Protein AF-0000000068766610 (afdb_homodimer)

pLDDT: mean 96.62, std 3.93, range [68.31, 98.88]

Solvent-accessible surface area (backbone atoms only — not comparable to full-atom values): 12390 Å² total; per-residue (Å²): 128,67,60,53,69,67,60,56,66,58,51,57,51,14,54,49,30,39,53,46,17,66,78,47,71,41,74,66,33,33,48,38,15,47,58,54,10,48,40,44,52,53,52,35,50,51,48,40,48,50,43,29,47,75,69,70,50,31,84,85,41,45,67,61,51,51,43,52,51,48,45,50,51,53,51,47,40,50,68,70,73,28,88,85,66,72,48,66,57,53,51,49,49,48,51,50,45,55,58,56,52,45,55,55,51,51,50,49,43,52,52,56,48,67,73,96,128,67,59,53,70,66,60,56,65,59,53,55,51,14,52,48,31,40,52,47,17,67,76,47,72,43,71,66,34,35,50,37,15,48,58,53,10,48,40,46,51,52,53,34,50,52,47,39,48,51,43,29,47,75,69,71,48,30,84,84,40,44,68,60,52,50,42,52,51,49,46,49,51,53,52,48,40,51,68,70,76,26,88,83,66,72,46,66,60,52,52,50,48,48,51,48,45,54,58,56,52,45,56,55,52,51,52,49,41,51,51,54,48,67,73,96

Nearest PDB structures (foldseek):
  8iwh-assembly1_q  TM=5.323E-01  e=3.937E+00  Thalassiosira pseudonana
  6iuh-assembly2_B  TM=4.246E-01  e=7.212E+00  Rattus norvegicus
  5njy-assembly1_E  TM=3.899E-01  e=9.760E+00  Gloeobacter violaceus PCC 7421
  8iwh-assembly1_q  TM=5.329E-01  e=3.358E+00  Thalassiosira pseudonana
  2x0c-assembly1_A  TM=4.818E-01  e=5.264E+00  Mus musculus

Sequence (232 aa):
MFTAFNERNDFSYAFEKIRNAISAPGENNLYAATELGLGILLRKYEQFRQELDAAGELGNWEYDLDTYNHCIAVLQRYFTGNPSGLTERDARIYSHYLQTEHKRFVKLAEELAAGRMFTAFNERNDFSYAFEKIRNAISAPGENNLYAATELGLGILLRKYEQFRQELDAAGELGNWEYDLDTYNHCIAVLQRYFTGNPSGLTERDARIYSHYLQTEHKRFVKLAEELAAGR

Radius of gyration: 18.83 Å; Cα contacts (8 Å, |Δi|>4): 219; chains: 2; bounding box: 42×49×46 Å

Foldseek 3Di:
DLCLCVPVVLQVQLLVLLLCCLVPVDPVSLCCNLCSRLVSVVVSLVVNLVVCVVVVNNVVCVVVSVVLVVLSVQSNCCSVPNPVPDHSVNSVVSSVCNVVVVVVVVVVSVVVVVVD/DLCLCVPVVLQVQLLVLLLCCLVPVDPVSLCCNLCSRLVSVVVSLVVNLVVCVVVVNNVVCVVVSVVLVVLSVQSNCCSVPNPVPDHSVNSVVSSVCNVVVVVVSVVVSVVSVVVD

Organism: NCBI:txid1432552

Secondary structure (DSSP, 8-state):
---TT--HHHHHHHHHHHHHHHHS--HHHHHIIIIIIIHHHHHHHHHHHHHHHHTT-GGGTHHHHHHHHHHHHHHHHHHTT-TT---HHHHHHHHHHHHHHHHHHHHHHHHHHHH-/---TT--HHHHHHHHHHHHHHHHS--HHHHHIIIIIIIHHHHHHHHHHHHHHHHTT-GGGTHHHHHHHHHHHHHHHHHHTT-TT---HHHHHHHHHHHHHHHHHHHHHHHHHHH--

Structure (mmCIF, N/CA/C/O backbone):
data_AF-0000000068766610-model_v1
#
loop_
_entity.id
_entity.type
_entity.pdbx_description
1 polymer 'Uncharacterized protein'
#
loop_
_atom_site.group_PDB
_atom_site.id
_atom_site.type_symbol
_atom_site.label_atom_id
_atom_site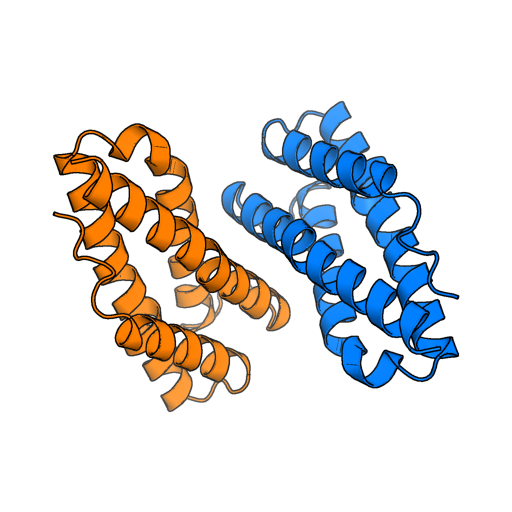.label_alt_id
_atom_site.label_comp_id
_atom_site.label_asym_id
_atom_site.label_entity_id
_atom_site.label_seq_id
_atom_site.pdbx_PDB_ins_code
_atom_site.Cartn_x
_atom_site.Cartn_y
_atom_site.Cartn_z
_atom_site.occupancy
_atom_site.B_iso_or_equiv
_atom_site.auth_seq_id
_atom_site.auth_comp_id
_atom_site.auth_asym_id
_atom_site.auth_atom_id
_atom_site.pdbx_PDB_model_num
ATOM 1 N N . MET A 1 1 ? -2.299 -17.312 -23.484 1 78.75 1 MET A N 1
ATOM 2 C CA . MET A 1 1 ? -1.355 -17.891 -22.531 1 78.75 1 MET A CA 1
ATOM 3 C C . MET A 1 1 ? -1.472 -17.203 -21.172 1 78.75 1 MET A C 1
ATOM 5 O O . MET A 1 1 ? -1.244 -17.828 -20.141 1 78.75 1 MET A O 1
ATOM 9 N N . PHE A 1 2 ? -1.851 -16.141 -20.906 1 89.56 2 PHE A N 1
ATOM 10 C CA . PHE A 1 2 ? -2.053 -15.445 -19.641 1 89.56 2 PHE A CA 1
ATOM 11 C C . PHE A 1 2 ? -3.535 -15.352 -19.312 1 89.56 2 PHE A C 1
ATOM 13 O O . PHE A 1 2 ? -4.207 -14.398 -19.703 1 89.56 2 PHE A O 1
ATOM 20 N N . THR A 1 3 ? -3.994 -16.453 -18.562 1 93.62 3 THR A N 1
ATOM 21 C CA . THR A 1 3 ? -5.43 -16.531 -18.328 1 93.62 3 THR A CA 1
ATOM 22 C C . THR A 1 3 ? -5.738 -16.359 -16.844 1 93.62 3 THR A C 1
ATOM 24 O O . THR A 1 3 ? -6.902 -16.359 -16.438 1 93.62 3 THR A O 1
ATOM 27 N N . ALA A 1 4 ? -4.711 -16.266 -16 1 95.19 4 ALA A N 1
ATOM 28 C CA . ALA A 1 4 ? -4.887 -16.188 -14.547 1 95.19 4 ALA A CA 1
ATOM 29 C C . ALA A 1 4 ? -5.852 -15.062 -14.172 1 95.19 4 ALA A C 1
ATOM 31 O O . ALA A 1 4 ? -6.605 -15.188 -13.203 1 95.19 4 ALA A O 1
ATOM 32 N N . PHE A 1 5 ? -5.828 -14.008 -15.031 1 96.06 5 PHE A N 1
ATOM 33 C CA . PHE A 1 5 ? -6.57 -12.812 -14.633 1 96.06 5 PHE A CA 1
ATOM 34 C C . PHE A 1 5 ? -7.824 -12.656 -15.484 1 96.06 5 PHE A C 1
ATOM 36 O O . PHE A 1 5 ? -8.469 -11.602 -15.461 1 96.06 5 PHE A O 1
ATOM 43 N N . ASN A 1 6 ? -8.242 -13.641 -16.141 1 93.31 6 ASN A N 1
ATOM 44 C CA . ASN A 1 6 ? -9.336 -13.539 -17.094 1 93.31 6 ASN A CA 1
ATOM 45 C C . ASN A 1 6 ? -10.68 -13.359 -16.391 1 93.31 6 ASN A C 1
ATOM 47 O O . ASN A 1 6 ? -11.594 -12.727 -16.922 1 93.31 6 ASN A O 1
ATOM 51 N N . GLU A 1 7 ? -10.836 -13.969 -15.273 1 91.25 7 GLU A N 1
ATOM 52 C CA . GLU A 1 7 ? -12.078 -13.805 -14.523 1 91.25 7 GLU A CA 1
ATOM 53 C C . GLU A 1 7 ? -12.023 -12.57 -13.617 1 91.25 7 GLU A C 1
ATOM 55 O O . GLU A 1 7 ? -11.875 -12.695 -12.398 1 91.25 7 GLU A O 1
ATOM 60 N N . ARG A 1 8 ? -12.289 -11.461 -14.156 1 88.25 8 ARG A N 1
ATOM 61 C CA . ARG A 1 8 ? -12.133 -10.172 -13.492 1 88.25 8 ARG A CA 1
ATOM 62 C C . ARG A 1 8 ? -13.078 -10.055 -12.297 1 88.25 8 ARG A C 1
ATOM 64 O O . ARG A 1 8 ? -12.734 -9.445 -11.281 1 88.25 8 ARG A O 1
ATOM 71 N N . ASN A 1 9 ? -14.156 -10.656 -12.414 1 92.44 9 ASN A N 1
ATOM 72 C CA . ASN A 1 9 ? -15.156 -10.578 -11.352 1 92.44 9 ASN A CA 1
ATOM 73 C C . ASN A 1 9 ? -14.68 -11.273 -10.086 1 92.44 9 ASN A C 1
ATOM 75 O O . ASN A 1 9 ? -15.055 -10.875 -8.977 1 92.44 9 ASN A O 1
ATOM 79 N N . ASP A 1 10 ? -13.906 -12.273 -10.266 1 94.81 10 ASP A N 1
ATOM 80 C CA . ASP A 1 10 ? -13.352 -12.984 -9.117 1 94.81 10 ASP A CA 1
ATOM 81 C C . ASP A 1 10 ? -12.492 -12.055 -8.258 1 94.81 10 ASP A C 1
ATOM 83 O O . ASP A 1 10 ? -12.547 -12.109 -7.031 1 94.81 10 ASP A O 1
ATOM 87 N N . PHE A 1 11 ? -11.805 -11.25 -8.922 1 97.44 11 PHE A N 1
ATOM 88 C CA . PHE A 1 11 ? -10.883 -10.383 -8.203 1 97.44 11 PHE A CA 1
ATOM 89 C C . PHE A 1 11 ? -11.625 -9.25 -7.504 1 97.44 11 PHE A C 1
ATOM 91 O O . PHE A 1 11 ? -11.344 -8.938 -6.344 1 97.44 11 PHE A O 1
ATOM 98 N N . SER A 1 12 ? -12.539 -8.688 -8.227 1 97.12 12 SER A N 1
ATOM 99 C CA . SER A 1 12 ? -13.352 -7.641 -7.605 1 97.12 12 SER A CA 1
ATOM 100 C C . SER A 1 12 ? -14.055 -8.156 -6.355 1 97.12 12 SER A C 1
ATOM 102 O O . SER A 1 12 ? -14.102 -7.469 -5.332 1 97.12 12 SER A O 1
ATOM 104 N N . TYR A 1 13 ? -14.602 -9.297 -6.48 1 97.88 13 TYR A N 1
ATOM 105 C CA . TYR A 1 13 ? -15.273 -9.945 -5.359 1 97.88 13 TYR A CA 1
ATOM 106 C C . TYR A 1 13 ? -14.297 -10.211 -4.219 1 97.88 13 TYR A C 1
ATOM 108 O O . TYR A 1 13 ? -14.602 -9.953 -3.055 1 97.88 13 TYR A O 1
ATOM 116 N N . ALA A 1 14 ? -13.195 -10.703 -4.527 1 98.25 14 ALA A N 1
ATOM 117 C CA . ALA A 1 14 ? -12.172 -11.008 -3.525 1 98.25 14 ALA A CA 1
ATOM 118 C C . ALA A 1 14 ? -11.773 -9.75 -2.75 1 98.25 14 ALA A C 1
ATOM 120 O O . ALA A 1 14 ? -11.75 -9.758 -1.518 1 98.25 14 ALA A O 1
ATOM 121 N N . PHE A 1 15 ? -11.484 -8.68 -3.441 1 98.56 15 PHE A N 1
ATOM 122 C CA . PHE A 1 15 ? -11.086 -7.434 -2.801 1 98.56 15 PHE A CA 1
ATOM 123 C C . PHE A 1 15 ? -12.203 -6.898 -1.911 1 98.56 15 PHE A C 1
ATOM 125 O O . PHE A 1 15 ? -11.938 -6.355 -0.835 1 98.56 15 PHE A O 1
ATOM 132 N N . GLU A 1 16 ? -13.398 -7.07 -2.408 1 98.5 16 GLU A N 1
ATOM 133 C CA . GLU A 1 16 ? -14.547 -6.621 -1.623 1 98.5 16 GLU A CA 1
ATOM 134 C C . GLU A 1 16 ? -14.648 -7.387 -0.307 1 98.5 16 GLU A C 1
ATOM 136 O O . GLU A 1 16 ? -14.883 -6.789 0.747 1 98.5 16 GLU A O 1
ATOM 141 N N . LYS A 1 17 ? -14.492 -8.656 -0.355 1 98.69 17 LYS A N 1
ATOM 142 C CA . LYS A 1 17 ? -14.578 -9.469 0.856 1 98.69 17 LYS A CA 1
ATOM 143 C C . LYS A 1 17 ? -13.477 -9.102 1.845 1 98.69 17 LYS A C 1
ATOM 145 O O . LYS A 1 17 ? -13.703 -9.078 3.057 1 98.69 17 LYS A O 1
ATOM 150 N N . ILE A 1 18 ? -12.312 -8.844 1.336 1 98.75 18 ILE A N 1
ATOM 151 C CA . ILE A 1 18 ? -11.188 -8.461 2.18 1 98.75 18 ILE A CA 1
ATOM 152 C C . ILE A 1 18 ? -11.477 -7.129 2.865 1 98.75 18 ILE A C 1
ATOM 154 O O . ILE A 1 18 ? -11.336 -7.008 4.086 1 98.75 18 ILE A O 1
ATOM 158 N N . ARG A 1 19 ? -11.938 -6.18 2.119 1 98.38 19 ARG A N 1
ATOM 159 C CA . ARG A 1 19 ? -12.242 -4.871 2.686 1 98.38 19 ARG A CA 1
ATOM 160 C C . ARG A 1 19 ? -13.352 -4.965 3.725 1 98.38 19 ARG A C 1
ATOM 162 O O . ARG A 1 19 ? -13.289 -4.309 4.77 1 98.38 19 ARG A O 1
ATOM 169 N N . ASN A 1 20 ? -14.359 -5.754 3.412 1 98.44 20 ASN A N 1
ATOM 170 C CA . ASN A 1 20 ? -15.477 -5.918 4.328 1 98.44 20 ASN A CA 1
ATOM 171 C C . ASN A 1 20 ? -15.031 -6.508 5.664 1 98.44 20 ASN A C 1
ATOM 173 O O . ASN A 1 20 ? -15.492 -6.078 6.723 1 98.44 20 ASN A O 1
ATOM 177 N N . ALA A 1 21 ? -14.188 -7.48 5.598 1 98.69 21 ALA A N 1
ATOM 178 C CA . ALA A 1 21 ? -13.719 -8.133 6.816 1 98.69 21 ALA A CA 1
ATOM 179 C C . ALA A 1 21 ? -12.883 -7.188 7.664 1 98.69 21 ALA A C 1
ATOM 181 O O . ALA A 1 21 ? -12.906 -7.258 8.898 1 98.69 21 ALA A O 1
ATOM 182 N N . ILE A 1 22 ? -12.125 -6.285 7.027 1 98.5 22 ILE A N 1
ATOM 183 C CA . ILE A 1 22 ? -11.32 -5.301 7.746 1 98.5 22 ILE A CA 1
ATOM 184 C C . ILE A 1 22 ? -12.227 -4.32 8.477 1 98.5 22 ILE A C 1
ATOM 186 O O . ILE A 1 22 ? -12.008 -4.004 9.648 1 98.5 22 ILE A O 1
ATOM 190 N N . SER A 1 23 ? -13.273 -3.926 7.832 1 97.69 23 SER A N 1
ATOM 191 C CA . SER A 1 23 ? -14.172 -2.918 8.383 1 97.69 23 SER A CA 1
ATOM 192 C C . SER A 1 23 ? -15.102 -3.52 9.438 1 97.69 23 SER A C 1
ATOM 194 O O . SER A 1 23 ? -15.469 -2.85 10.398 1 97.69 23 SER A O 1
ATOM 196 N N . ALA A 1 24 ? -15.5 -4.746 9.188 1 97.75 24 ALA A N 1
ATOM 197 C CA . ALA A 1 24 ? -16.422 -5.465 10.055 1 97.75 24 ALA A CA 1
ATOM 198 C C . ALA A 1 24 ? -16 -6.922 10.227 1 97.75 24 ALA A C 1
ATOM 200 O O . ALA A 1 24 ? -16.562 -7.82 9.609 1 97.75 24 ALA A O 1
ATOM 201 N N . PRO A 1 25 ? -15.141 -7.148 11.273 1 96.81 25 PRO A N 1
ATOM 202 C CA . PRO A 1 25 ? -14.523 -8.469 11.414 1 96.81 25 PRO A CA 1
ATOM 203 C C . PRO A 1 25 ? -15.414 -9.469 12.148 1 96.81 25 PRO A C 1
ATOM 205 O O . PRO A 1 25 ? -14.992 -10.078 13.133 1 96.81 25 PRO A O 1
ATOM 208 N N . GLY A 1 26 ? -16.547 -9.711 11.641 1 96.94 26 GLY A N 1
ATOM 209 C CA . GLY A 1 26 ? -17.375 -10.797 12.125 1 96.94 26 GLY A CA 1
ATOM 210 C C . GLY A 1 26 ? -16.984 -12.148 11.555 1 96.94 26 GLY A C 1
ATOM 211 O O . GLY A 1 26 ? -16.281 -12.219 10.547 1 96.94 26 GLY A O 1
ATOM 212 N N . GLU A 1 27 ? -17.406 -13.227 12.133 1 96.88 27 GLU A N 1
ATOM 213 C CA . GLU A 1 27 ? -17 -14.586 11.758 1 96.88 27 GLU A CA 1
ATOM 214 C C . GLU A 1 27 ? -17.25 -14.836 10.273 1 96.88 27 GLU A C 1
ATOM 216 O O . GLU A 1 27 ? -16.375 -15.367 9.578 1 96.88 27 GLU A O 1
ATOM 221 N N . ASN A 1 28 ? -18.344 -14.469 9.805 1 97.62 28 ASN A N 1
ATOM 222 C CA . ASN A 1 28 ? -18.688 -14.695 8.406 1 97.62 28 ASN A CA 1
ATOM 223 C C . ASN A 1 28 ? -17.781 -13.906 7.469 1 97.62 28 ASN A C 1
ATOM 225 O O . ASN A 1 28 ? -17.328 -14.43 6.449 1 97.62 28 ASN A O 1
ATOM 229 N N . ASN A 1 29 ? -17.609 -12.641 7.832 1 98.06 29 ASN A N 1
ATOM 230 C CA . ASN A 1 29 ? -16.75 -11.797 7.012 1 98.06 29 ASN A CA 1
ATOM 231 C C . ASN A 1 29 ? -15.297 -12.289 7.035 1 98.06 29 ASN A C 1
ATOM 233 O O . ASN A 1 29 ? -14.609 -12.266 6.012 1 98.06 29 ASN A O 1
ATOM 237 N N . LEU A 1 30 ? -14.914 -12.727 8.172 1 98.25 30 LEU A N 1
ATOM 238 C CA . LEU A 1 30 ? -13.562 -13.25 8.289 1 98.25 30 LEU A CA 1
ATOM 239 C C . LEU A 1 30 ? -13.383 -14.508 7.441 1 98.25 30 LEU A C 1
ATOM 241 O O . LEU A 1 30 ? -12.367 -14.664 6.758 1 98.25 30 LEU A O 1
ATOM 245 N N . TYR A 1 31 ? -14.312 -15.391 7.496 1 97.81 31 TYR A N 1
ATOM 246 C CA . TYR A 1 31 ? -14.281 -16.594 6.676 1 97.81 31 TYR A CA 1
ATOM 247 C C . TYR A 1 31 ? -14.258 -16.25 5.191 1 97.81 31 TYR A C 1
ATOM 249 O O . TYR A 1 31 ? -13.453 -16.797 4.434 1 97.81 31 TYR A O 1
ATOM 257 N N . ALA A 1 32 ? -15.117 -15.336 4.797 1 98.12 32 ALA A N 1
ATOM 258 C CA . ALA A 1 32 ? -15.203 -14.93 3.396 1 98.12 32 ALA A CA 1
ATOM 259 C C . ALA A 1 32 ? -13.891 -14.305 2.928 1 98.12 32 ALA A C 1
ATOM 261 O O . ALA A 1 32 ? -13.43 -14.578 1.819 1 98.12 32 ALA A O 1
ATOM 262 N N . ALA A 1 33 ? -13.359 -13.445 3.756 1 98.56 33 ALA A N 1
ATOM 263 C CA . ALA A 1 33 ? -12.102 -12.805 3.4 1 98.56 33 ALA A CA 1
ATOM 264 C C . ALA A 1 33 ? -10.984 -13.828 3.232 1 98.56 33 ALA A C 1
ATOM 266 O O . ALA A 1 33 ? -10.172 -13.727 2.311 1 98.56 33 ALA A O 1
ATOM 267 N N . THR A 1 34 ? -10.898 -14.812 4.078 1 98.44 34 THR A N 1
ATOM 268 C CA . THR A 1 34 ? -9.797 -15.766 4.074 1 98.44 34 THR A CA 1
ATOM 269 C C . THR A 1 34 ? -9.969 -16.797 2.961 1 98.44 34 THR A C 1
ATOM 271 O O . THR A 1 34 ? -9.023 -17.078 2.219 1 98.44 34 THR A O 1
ATOM 274 N N . GLU A 1 35 ? -11.18 -17.297 2.797 1 97.12 35 GLU A N 1
ATOM 275 C CA . GLU A 1 35 ? -11.398 -18.406 1.873 1 97.12 35 GLU A CA 1
ATOM 276 C C . GLU A 1 35 ? -11.742 -17.906 0.476 1 97.12 35 GLU A C 1
ATOM 278 O O . GLU A 1 35 ? -11.258 -18.438 -0.522 1 97.12 35 GLU A O 1
ATOM 283 N N . LEU A 1 36 ? -12.602 -16.906 0.419 1 97.12 36 LEU A N 1
ATOM 284 C CA . LEU A 1 36 ? -13.086 -16.422 -0.867 1 97.12 36 LEU A CA 1
ATOM 285 C C . LEU A 1 36 ? -12.273 -15.211 -1.329 1 97.12 36 LEU A C 1
ATOM 287 O O . LEU A 1 36 ? -12.164 -14.953 -2.529 1 97.12 36 LEU A O 1
ATOM 291 N N . GLY A 1 37 ? -11.781 -14.453 -0.422 1 98.38 37 GLY A N 1
ATOM 292 C CA . GLY A 1 37 ? -10.93 -13.328 -0.765 1 98.38 37 GLY A CA 1
ATOM 293 C C . GLY A 1 37 ? -9.492 -13.719 -1.011 1 98.38 37 GLY A C 1
ATOM 294 O O . GLY A 1 37 ? -9.094 -13.961 -2.152 1 98.38 37 GLY A O 1
ATOM 295 N N . LEU A 1 38 ? -8.773 -13.938 0.094 1 98.81 38 LEU A N 1
ATOM 296 C CA . LEU A 1 38 ? -7.336 -14.203 0.047 1 98.81 38 LEU A CA 1
ATOM 297 C C . LEU A 1 38 ? -7.055 -15.539 -0.628 1 98.81 38 LEU A C 1
ATOM 299 O O . LEU A 1 38 ? -6.055 -15.688 -1.336 1 98.81 38 LEU A O 1
ATOM 303 N N . GLY A 1 39 ? -7.914 -16.516 -0.407 1 98.12 39 GLY A N 1
ATOM 304 C CA . GLY A 1 39 ? -7.746 -17.797 -1.053 1 98.12 39 GLY A CA 1
ATOM 305 C C . GLY A 1 39 ? -7.781 -17.719 -2.566 1 98.12 39 GLY A C 1
ATOM 306 O O . GLY A 1 39 ? -6.965 -18.359 -3.246 1 98.12 39 GLY A O 1
ATOM 307 N N . ILE A 1 40 ? -8.664 -16.969 -3.104 1 97.81 40 ILE A N 1
ATOM 308 C CA . ILE A 1 40 ? -8.766 -16.781 -4.547 1 97.81 40 ILE A CA 1
ATOM 309 C C . ILE A 1 40 ? -7.516 -16.078 -5.066 1 97.81 40 ILE A C 1
ATOM 311 O O . ILE A 1 40 ? -6.93 -16.5 -6.066 1 97.81 40 ILE A O 1
ATOM 315 N N . LEU A 1 41 ? -7.121 -15.023 -4.406 1 98.56 41 LEU A N 1
ATOM 316 C CA . LEU A 1 41 ? -5.922 -14.305 -4.824 1 98.56 41 LEU A CA 1
ATOM 317 C C . LEU A 1 41 ? -4.711 -15.234 -4.852 1 98.56 41 LEU A C 1
ATOM 319 O O . LEU A 1 41 ? -3.945 -15.234 -5.816 1 98.56 41 LEU A O 1
ATOM 323 N N . LEU A 1 42 ? -4.57 -15.992 -3.828 1 98.44 42 LEU A N 1
ATOM 324 C CA . LEU A 1 42 ? -3.426 -16.891 -3.732 1 98.44 42 LEU A CA 1
ATOM 325 C C . LEU A 1 42 ? -3.404 -17.875 -4.902 1 98.44 42 LEU A C 1
ATOM 327 O O . LEU A 1 42 ? -2.373 -18.031 -5.559 1 98.44 42 LEU A O 1
ATOM 331 N N . ARG A 1 43 ? -4.535 -18.453 -5.195 1 97.88 43 ARG A N 1
ATOM 332 C CA . ARG A 1 43 ? -4.625 -19.422 -6.281 1 97.88 43 ARG A CA 1
ATOM 333 C C . ARG A 1 43 ? -4.359 -18.766 -7.629 1 97.88 43 ARG A C 1
ATOM 335 O O . ARG A 1 43 ? -3.619 -19.297 -8.453 1 97.88 43 ARG A O 1
ATOM 342 N N . LYS A 1 44 ? -4.949 -17.672 -7.855 1 98.19 44 LYS A N 1
ATOM 343 C CA . LYS A 1 44 ? -4.816 -16.984 -9.141 1 98.19 44 LYS A CA 1
ATOM 344 C C . LYS A 1 44 ? -3.387 -16.484 -9.359 1 98.19 44 LYS A C 1
ATOM 346 O O . LYS A 1 44 ? -2.861 -16.578 -10.469 1 98.19 44 LYS A O 1
ATOM 351 N N . TYR A 1 45 ? -2.783 -16.047 -8.328 1 98.31 45 TYR A N 1
ATOM 352 C CA . TYR A 1 45 ? -1.432 -15.516 -8.484 1 98.31 45 TYR A CA 1
ATOM 353 C C . TYR A 1 45 ? -0.413 -16.641 -8.578 1 98.31 45 TYR A C 1
ATOM 355 O O . TYR A 1 45 ? 0.659 -16.484 -9.164 1 98.31 45 TYR A O 1
ATOM 363 N N . GLU A 1 46 ? -0.714 -17.781 -7.957 1 98.06 46 GLU A N 1
ATOM 364 C CA . GLU A 1 46 ? 0.122 -18.953 -8.211 1 98.06 46 GLU A CA 1
ATOM 365 C C . GLU A 1 46 ? 0.053 -19.375 -9.672 1 98.06 46 GLU A C 1
ATOM 367 O O . GLU A 1 46 ? 1.074 -19.719 -10.273 1 98.06 46 GLU A O 1
ATOM 372 N N . GLN A 1 47 ? -1.143 -19.375 -10.188 1 97.94 47 GLN A N 1
ATOM 373 C CA . GLN A 1 47 ? -1.302 -19.656 -11.617 1 97.94 47 GLN A CA 1
ATOM 374 C C . GLN A 1 47 ? -0.514 -18.656 -12.461 1 97.94 47 GLN A C 1
ATOM 376 O O . GLN A 1 47 ? 0.162 -19.047 -13.414 1 97.94 47 GLN A O 1
ATOM 381 N N . PHE A 1 48 ? -0.62 -17.391 -12.203 1 98.38 48 PHE A N 1
ATOM 382 C CA . PHE A 1 48 ? 0.088 -16.344 -12.938 1 98.38 48 PHE A CA 1
ATOM 383 C C . PHE A 1 48 ? 1.594 -16.578 -12.883 1 98.38 48 PHE A C 1
ATOM 385 O O . PHE A 1 48 ? 2.291 -16.406 -13.883 1 98.38 48 PHE A O 1
ATOM 392 N N . ARG A 1 49 ? 2.074 -16.922 -11.672 1 98.12 49 ARG A N 1
ATOM 393 C CA . ARG A 1 49 ? 3.492 -17.234 -11.5 1 98.12 49 ARG A CA 1
ATOM 394 C C . ARG A 1 49 ? 3.932 -18.359 -12.43 1 98.12 49 ARG A C 1
ATOM 396 O O . ARG A 1 49 ? 4.984 -18.266 -13.07 1 98.12 49 ARG A O 1
ATOM 403 N N . GLN A 1 50 ? 3.16 -19.344 -12.484 1 97.88 50 GLN A N 1
ATOM 404 C CA . GLN A 1 50 ? 3.459 -20.469 -13.367 1 97.88 50 GLN A CA 1
ATOM 405 C C . GLN A 1 50 ? 3.455 -20.047 -14.828 1 97.88 50 GLN A C 1
ATOM 407 O O . GLN A 1 50 ? 4.289 -20.5 -15.617 1 97.88 50 GLN A O 1
ATOM 412 N N . GLU A 1 51 ? 2.537 -19.25 -15.172 1 97.69 51 GLU A N 1
ATOM 413 C CA . GLU A 1 51 ? 2.453 -18.734 -16.547 1 97.69 51 GLU A CA 1
ATOM 414 C C . GLU A 1 51 ? 3.68 -17.906 -16.891 1 97.69 51 GLU A C 1
ATOM 416 O O . GLU A 1 51 ? 4.219 -18.016 -18 1 97.69 51 GLU A O 1
ATOM 421 N N . LEU A 1 52 ? 4.078 -17.062 -15.969 1 97.56 52 LEU A N 1
ATOM 422 C CA . LEU A 1 52 ? 5.281 -16.266 -16.188 1 97.56 52 LEU A CA 1
ATOM 423 C C . LEU A 1 52 ? 6.5 -17.156 -16.344 1 97.56 52 LEU A C 1
ATOM 425 O O . LEU A 1 52 ? 7.371 -16.891 -17.172 1 97.56 52 LEU A O 1
ATOM 429 N N . ASP A 1 53 ? 6.605 -18.172 -15.492 1 97.25 53 ASP A N 1
ATOM 430 C CA . ASP A 1 53 ? 7.719 -19.125 -15.562 1 97.25 53 ASP A CA 1
ATOM 431 C C . ASP A 1 53 ? 7.762 -19.812 -16.922 1 97.25 53 ASP A C 1
ATOM 433 O O . ASP A 1 53 ? 8.82 -19.891 -17.547 1 97.25 53 ASP A O 1
ATOM 437 N N . ALA A 1 54 ? 6.629 -20.234 -17.406 1 96.25 54 ALA A N 1
ATOM 438 C CA . ALA A 1 54 ? 6.523 -20.922 -18.703 1 96.25 54 ALA A CA 1
ATOM 439 C C . ALA A 1 54 ? 6.93 -19.984 -19.844 1 96.25 54 ALA A C 1
ATOM 441 O O . ALA A 1 54 ? 7.488 -20.438 -20.844 1 96.25 54 ALA A O 1
ATOM 442 N N . ALA A 1 55 ? 6.707 -18.719 -19.719 1 95.25 55 ALA A N 1
ATOM 443 C CA . ALA A 1 55 ? 7.012 -17.734 -20.734 1 95.25 55 ALA A CA 1
ATOM 444 C C . ALA A 1 55 ? 8.453 -17.25 -20.625 1 95.25 55 ALA A C 1
ATOM 446 O O . ALA A 1 55 ? 8.914 -16.438 -21.438 1 95.25 55 ALA A O 1
ATOM 447 N N . GLY A 1 56 ? 9.156 -17.719 -19.547 1 95.69 56 GLY A N 1
ATOM 448 C CA . GLY A 1 56 ? 10.531 -17.297 -19.344 1 95.69 56 GLY A CA 1
ATOM 449 C C . GLY A 1 56 ? 10.656 -15.891 -18.797 1 95.69 56 GLY A C 1
ATOM 450 O O . GLY A 1 56 ? 11.695 -15.25 -18.953 1 95.69 56 GLY A O 1
ATOM 451 N N . GLU A 1 57 ? 9.547 -15.375 -18.219 1 96.19 57 GLU A N 1
ATOM 452 C CA . GLU A 1 57 ? 9.492 -13.984 -17.766 1 96.19 57 GLU A CA 1
ATOM 453 C C . GLU A 1 57 ? 9.539 -13.906 -16.25 1 96.19 57 GLU A C 1
ATOM 455 O O . GLU A 1 57 ? 9.664 -12.82 -15.68 1 96.19 57 GLU A O 1
ATOM 460 N N . LEU A 1 58 ? 9.461 -14.977 -15.477 1 97.38 58 LEU A N 1
ATOM 461 C CA . LEU A 1 58 ? 9.305 -15 -14.031 1 97.38 58 LEU A CA 1
ATOM 462 C C . LEU A 1 58 ? 10.445 -14.258 -13.344 1 97.38 58 LEU A C 1
ATOM 464 O O . LEU A 1 58 ? 10.219 -13.531 -12.367 1 97.38 58 LEU A O 1
ATOM 468 N N . GLY A 1 59 ? 11.664 -14.422 -13.773 1 96.81 59 GLY A N 1
ATOM 469 C CA . GLY A 1 59 ? 12.828 -13.805 -13.156 1 96.81 59 GLY A CA 1
ATOM 470 C C . GLY A 1 59 ? 12.68 -12.305 -12.977 1 96.81 59 GLY A C 1
ATOM 471 O O . GLY A 1 59 ? 13.094 -11.75 -11.953 1 96.81 59 GLY A O 1
ATOM 472 N N . ASN A 1 60 ? 12.047 -11.617 -13.883 1 96.25 60 ASN A N 1
ATOM 473 C CA . ASN A 1 60 ? 11.867 -10.172 -13.867 1 96.25 60 ASN A CA 1
ATOM 474 C C . ASN A 1 60 ? 10.859 -9.734 -12.812 1 96.25 60 ASN A C 1
ATOM 476 O O . ASN A 1 60 ? 10.836 -8.57 -12.406 1 96.25 60 ASN A O 1
ATOM 480 N N . TRP A 1 61 ? 10.086 -10.695 -12.32 1 96.69 61 TRP A N 1
ATOM 481 C CA . TRP A 1 61 ? 8.93 -10.289 -11.531 1 96.69 61 TRP A CA 1
ATOM 482 C C . TRP A 1 61 ? 8.844 -11.086 -10.242 1 96.69 61 TRP A C 1
ATOM 484 O O . TRP A 1 61 ? 7.91 -10.914 -9.453 1 96.69 61 TRP A O 1
ATOM 494 N N . GLU A 1 62 ? 9.766 -11.93 -9.992 1 97.56 62 GLU A N 1
ATOM 495 C CA . GLU A 1 62 ? 9.742 -12.852 -8.867 1 97.56 62 GLU A CA 1
ATOM 496 C C . GLU A 1 62 ? 9.656 -12.102 -7.539 1 97.56 62 GLU A C 1
ATOM 498 O O . GLU A 1 62 ? 8.867 -12.469 -6.664 1 97.56 62 GLU A O 1
ATOM 503 N N . TYR A 1 63 ? 10.484 -11.086 -7.426 1 97.06 63 TYR A N 1
ATOM 504 C CA . TYR A 1 63 ? 10.484 -10.328 -6.176 1 97.06 63 TYR A CA 1
ATOM 505 C C . TYR A 1 63 ? 9.125 -9.672 -5.938 1 97.06 63 TYR A C 1
ATOM 507 O O . TYR A 1 63 ? 8.633 -9.648 -4.809 1 97.06 63 TYR A O 1
ATOM 515 N N . ASP A 1 64 ? 8.555 -9.102 -6.969 1 97.5 64 ASP A N 1
ATOM 516 C CA . ASP A 1 64 ? 7.25 -8.461 -6.859 1 97.5 64 ASP A CA 1
ATOM 517 C C . ASP A 1 64 ? 6.168 -9.477 -6.496 1 97.5 64 ASP A C 1
ATOM 519 O O . ASP A 1 64 ? 5.312 -9.203 -5.652 1 97.5 64 ASP A O 1
ATOM 523 N N . LEU A 1 65 ? 6.227 -10.609 -7.078 1 98.38 65 LEU A N 1
ATOM 524 C CA . LEU A 1 65 ? 5.254 -11.656 -6.785 1 98.38 65 LEU A CA 1
ATOM 525 C C . LEU A 1 65 ? 5.422 -12.172 -5.363 1 98.38 65 LEU A C 1
ATOM 527 O O . LEU A 1 65 ? 4.434 -12.445 -4.676 1 98.38 65 LEU A O 1
ATOM 531 N N . ASP A 1 66 ? 6.672 -12.297 -4.953 1 98.5 66 ASP A N 1
ATOM 532 C CA . ASP A 1 66 ? 6.934 -12.719 -3.58 1 98.5 66 ASP A CA 1
ATOM 533 C C . ASP A 1 66 ? 6.418 -11.688 -2.578 1 98.5 66 ASP A C 1
ATOM 535 O O . ASP A 1 66 ? 5.91 -12.055 -1.515 1 98.5 66 ASP A O 1
ATOM 539 N N . THR A 1 67 ? 6.594 -10.422 -2.914 1 98.56 67 THR A N 1
ATOM 540 C CA . THR A 1 67 ? 6.078 -9.359 -2.055 1 98.56 67 THR A CA 1
ATOM 541 C C . THR A 1 67 ? 4.551 -9.414 -1.995 1 98.56 67 THR A C 1
ATOM 543 O O . THR A 1 67 ? 3.961 -9.227 -0.93 1 98.56 67 THR A O 1
ATOM 546 N N . TYR A 1 68 ? 3.881 -9.672 -3.117 1 98.75 68 TYR A N 1
ATOM 547 C CA . TYR A 1 68 ? 2.43 -9.805 -3.17 1 98.75 68 TYR A CA 1
ATOM 548 C C . TYR A 1 68 ? 1.959 -10.977 -2.309 1 98.75 68 TYR A C 1
ATOM 550 O O . TYR A 1 68 ? 1.011 -10.836 -1.532 1 98.75 68 TYR A O 1
ATOM 558 N N . ASN A 1 69 ? 2.65 -12.094 -2.422 1 98.69 69 ASN A N 1
ATOM 559 C CA . ASN A 1 69 ? 2.324 -13.273 -1.623 1 98.69 69 ASN A CA 1
ATOM 560 C C . ASN A 1 69 ? 2.537 -13.016 -0.135 1 98.69 69 ASN A C 1
ATOM 562 O O . ASN A 1 69 ? 1.768 -13.5 0.699 1 98.69 69 ASN A O 1
ATOM 566 N N . HIS A 1 70 ? 3.637 -12.305 0.107 1 98.75 70 HIS A N 1
ATOM 567 C CA . HIS A 1 70 ? 3.873 -11.898 1.489 1 98.75 70 HIS A CA 1
ATOM 568 C C . HIS A 1 70 ? 2.699 -11.094 2.037 1 98.75 70 HIS A C 1
ATOM 570 O O . HIS A 1 70 ? 2.268 -11.312 3.172 1 98.75 70 HIS A O 1
ATOM 576 N N . CYS A 1 71 ? 2.209 -10.195 1.279 1 98.75 71 CYS A N 1
ATOM 577 C CA . CYS A 1 71 ? 1.071 -9.367 1.669 1 98.75 71 CYS A CA 1
ATOM 578 C C . CYS A 1 71 ? -0.146 -10.234 1.98 1 98.75 71 CYS A C 1
ATOM 580 O O . CYS A 1 71 ? -0.824 -10.016 2.986 1 98.75 71 CYS A O 1
ATOM 582 N N . ILE A 1 72 ? -0.438 -11.188 1.141 1 98.81 72 ILE A N 1
ATOM 583 C CA . ILE A 1 72 ? -1.551 -12.109 1.351 1 98.81 72 ILE A CA 1
ATOM 584 C C . ILE A 1 72 ? -1.37 -12.844 2.678 1 98.81 72 ILE A C 1
ATOM 586 O O . ILE A 1 72 ? -2.312 -12.953 3.465 1 98.81 72 ILE A O 1
ATOM 590 N N . ALA A 1 73 ? -0.17 -13.297 2.947 1 98.5 73 ALA A N 1
ATOM 591 C CA . ALA A 1 73 ? 0.115 -14.047 4.168 1 98.5 73 ALA A CA 1
ATOM 592 C C . ALA A 1 73 ? -0.09 -13.18 5.406 1 98.5 73 ALA A C 1
ATOM 594 O O . ALA A 1 73 ? -0.607 -13.656 6.422 1 98.5 73 ALA A O 1
ATOM 595 N N . VAL A 1 74 ? 0.35 -11.961 5.336 1 98.62 74 VAL A N 1
ATOM 596 C CA . VAL A 1 74 ? 0.199 -11.047 6.461 1 98.62 74 VAL A CA 1
ATOM 597 C C . VAL A 1 74 ? -1.283 -10.844 6.77 1 98.62 74 VAL A C 1
ATOM 599 O O . VAL A 1 74 ? -1.695 -10.898 7.93 1 98.62 74 VAL A O 1
ATOM 602 N N . LEU A 1 75 ? -2.129 -10.617 5.719 1 98.81 75 LEU A N 1
ATOM 603 C CA . LEU A 1 75 ? -3.557 -10.414 5.93 1 98.81 75 LEU A CA 1
ATOM 604 C C . LEU A 1 75 ? -4.223 -11.688 6.43 1 98.81 75 LEU A C 1
ATOM 606 O O . LEU A 1 75 ? -5.156 -11.633 7.23 1 98.81 75 LEU A O 1
ATOM 610 N N . GLN A 1 76 ? -3.746 -12.836 5.906 1 98.62 76 GLN A N 1
ATOM 611 C CA . GLN A 1 76 ? -4.254 -14.102 6.422 1 98.62 76 GLN A CA 1
ATOM 612 C C . GLN A 1 76 ? -4.039 -14.211 7.93 1 98.62 76 GLN A C 1
ATOM 614 O O . GLN A 1 76 ? -4.957 -14.578 8.664 1 98.62 76 GLN A O 1
ATOM 619 N N . ARG A 1 77 ? -2.883 -13.898 8.383 1 98 77 ARG A N 1
ATOM 620 C CA . ARG A 1 77 ? -2.582 -13.945 9.812 1 98 77 ARG A CA 1
ATOM 621 C C . ARG A 1 77 ? -3.406 -12.922 10.578 1 98 77 ARG A C 1
ATOM 623 O O . ARG A 1 77 ? -3.84 -13.18 11.703 1 98 77 ARG A O 1
ATOM 630 N N . TYR A 1 78 ? -3.561 -11.773 9.945 1 98.5 78 TYR A N 1
ATOM 631 C CA . TYR A 1 78 ? -4.379 -10.742 10.562 1 98.5 78 TYR A CA 1
ATOM 632 C C . TYR A 1 78 ? -5.793 -11.25 10.828 1 98.5 78 TYR A C 1
ATOM 634 O O . TYR A 1 78 ? -6.355 -11.008 11.898 1 98.5 78 TYR A O 1
ATOM 642 N N . PHE A 1 79 ? -6.336 -11.984 9.922 1 98.44 79 PHE A N 1
ATOM 643 C CA . PHE A 1 79 ? -7.73 -12.406 9.992 1 98.44 79 PHE A CA 1
ATOM 644 C C . PHE A 1 79 ? -7.871 -13.648 10.867 1 98.44 79 PHE A C 1
ATOM 646 O O . PHE A 1 79 ? -8.977 -13.992 11.289 1 98.44 79 PHE A O 1
ATOM 653 N N . THR A 1 80 ? -6.754 -14.398 11.078 1 95.75 80 THR A N 1
ATOM 654 C CA . THR A 1 80 ? -6.859 -15.664 11.789 1 95.75 80 THR A CA 1
ATOM 655 C C . THR A 1 80 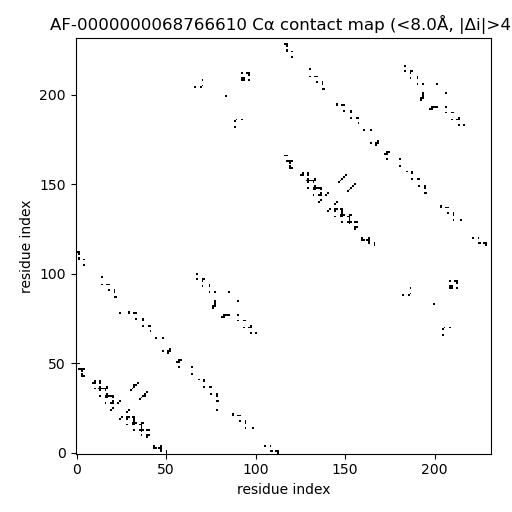? -6.215 -15.57 13.164 1 95.75 80 THR A C 1
ATOM 657 O O . THR A 1 80 ? -5.637 -16.531 13.656 1 95.75 80 THR A O 1
ATOM 660 N N . GLY A 1 81 ? -6.238 -14.453 13.82 1 94.12 81 GLY A N 1
ATOM 661 C CA . GLY A 1 81 ? -5.75 -14.336 15.188 1 94.12 81 GLY A CA 1
ATOM 662 C C . GLY A 1 81 ? -4.879 -13.109 15.406 1 94.12 81 GLY A C 1
ATOM 663 O O . GLY A 1 81 ? -4.613 -12.734 16.547 1 94.12 81 GLY A O 1
ATOM 664 N N . ASN A 1 82 ? -4.203 -12.656 14.438 1 95.69 82 ASN A N 1
ATOM 665 C CA . ASN A 1 82 ? -3.447 -11.406 14.445 1 95.69 82 ASN A CA 1
ATOM 666 C C . ASN A 1 82 ? -2.275 -11.469 15.422 1 95.69 82 ASN A C 1
ATOM 668 O O . ASN A 1 82 ? -2.143 -10.609 16.297 1 95.69 82 ASN A O 1
ATOM 672 N N . PRO A 1 83 ? -1.401 -12.445 15.289 1 95 83 PRO A N 1
ATOM 673 C CA . PRO A 1 83 ? -0.301 -12.602 16.25 1 95 83 PRO A CA 1
ATOM 674 C C . PRO A 1 83 ? 0.67 -11.422 16.234 1 95 83 PRO A C 1
ATOM 676 O O . PRO A 1 83 ? 1.33 -11.148 17.234 1 95 83 PRO A O 1
ATOM 679 N N . SER A 1 84 ? 0.745 -10.688 15.148 1 93.94 84 SER A N 1
ATOM 680 C CA . SER A 1 84 ? 1.684 -9.578 15.008 1 93.94 84 SER A CA 1
ATOM 681 C C . SER A 1 84 ? 1.103 -8.289 15.586 1 93.94 84 SER A C 1
ATOM 683 O O . SER A 1 84 ? 1.792 -7.27 15.656 1 93.94 84 SER A O 1
ATOM 685 N N . GLY A 1 85 ? -0.17 -8.25 15.93 1 95.75 85 GLY A N 1
ATOM 686 C CA . GLY A 1 85 ? -0.788 -7.078 16.547 1 95.75 85 GLY A CA 1
ATOM 687 C C . GLY A 1 85 ? -1.002 -5.941 15.562 1 95.75 85 GLY A C 1
ATOM 688 O O . GLY A 1 85 ? -0.841 -4.773 15.914 1 95.75 85 GLY A O 1
ATOM 689 N N . LEU A 1 86 ? -1.307 -6.281 14.305 1 97.62 86 LEU A N 1
ATOM 690 C CA . LEU A 1 86 ? -1.604 -5.27 13.297 1 97.62 86 LEU A CA 1
ATOM 691 C C . LEU A 1 86 ? -2.891 -4.523 13.641 1 97.62 86 LEU A C 1
ATOM 693 O O . LEU A 1 86 ? -3.832 -5.113 14.172 1 97.62 86 LEU A O 1
ATOM 697 N N . THR A 1 87 ? -2.885 -3.256 13.32 1 97.62 87 THR A N 1
ATOM 698 C CA . THR A 1 87 ? -4.098 -2.461 13.484 1 97.62 87 THR A CA 1
ATOM 699 C C . THR A 1 87 ? -4.977 -2.555 12.242 1 97.62 87 THR A C 1
ATOM 701 O O . THR A 1 87 ? -4.547 -3.08 11.211 1 97.62 87 THR A O 1
ATOM 704 N N . GLU A 1 88 ? -6.215 -2.084 12.398 1 98.06 88 GLU A N 1
ATOM 705 C CA . GLU A 1 88 ? -7.098 -1.984 11.234 1 98.06 88 GLU A CA 1
ATOM 706 C C . GLU A 1 88 ? -6.461 -1.149 10.133 1 98.06 88 GLU A C 1
ATOM 708 O O . GLU A 1 88 ? -6.586 -1.477 8.945 1 98.06 88 GLU A O 1
ATOM 713 N N . ARG A 1 89 ? -5.809 -0.1 10.492 1 98.31 89 ARG A N 1
ATOM 714 C CA . ARG A 1 89 ? -5.141 0.758 9.516 1 98.31 89 ARG A CA 1
ATOM 715 C C . ARG A 1 89 ? -4.039 -0.001 8.781 1 98.31 89 ARG A C 1
ATOM 717 O O . ARG A 1 89 ? -3.873 0.153 7.57 1 98.31 89 ARG A O 1
ATOM 724 N N . ASP A 1 90 ? -3.291 -0.811 9.531 1 98.62 90 ASP A N 1
ATOM 725 C CA . ASP A 1 90 ? -2.309 -1.664 8.867 1 98.62 90 ASP A CA 1
ATOM 726 C C . ASP A 1 90 ? -2.971 -2.555 7.816 1 98.62 90 ASP A C 1
ATOM 728 O O . ASP A 1 90 ? -2.502 -2.639 6.68 1 98.62 90 ASP A O 1
ATOM 732 N N . ALA A 1 91 ? -4.051 -3.186 8.258 1 98.75 91 ALA A N 1
ATOM 733 C CA . ALA A 1 91 ? -4.742 -4.102 7.352 1 98.75 91 ALA A CA 1
ATOM 734 C C . ALA A 1 91 ? -5.234 -3.373 6.102 1 98.75 91 ALA A C 1
ATOM 736 O O . ALA A 1 91 ? -5.176 -3.918 4.996 1 98.75 91 ALA A O 1
AT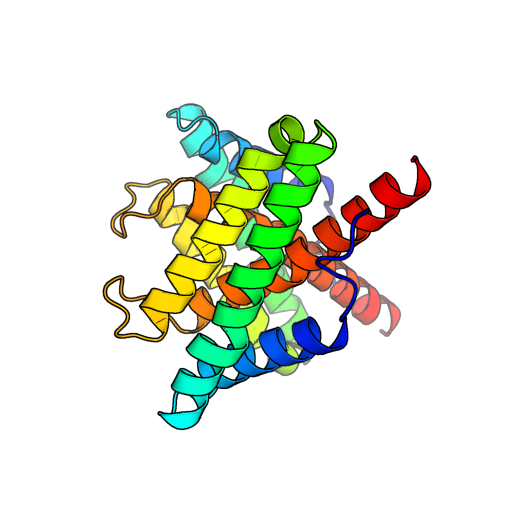OM 737 N N . ARG A 1 92 ? -5.672 -2.195 6.305 1 98.5 92 ARG A N 1
ATOM 738 C CA . ARG A 1 92 ? -6.129 -1.393 5.176 1 98.5 92 ARG A CA 1
ATOM 739 C C . ARG A 1 92 ? -4.977 -1.075 4.23 1 98.5 92 ARG A C 1
ATOM 741 O O . ARG A 1 92 ? -5.16 -1.05 3.01 1 98.5 92 ARG A O 1
ATOM 748 N N . ILE A 1 93 ? -3.85 -0.812 4.746 1 98.81 93 ILE A N 1
ATOM 749 C CA . ILE A 1 93 ? -2.666 -0.526 3.943 1 98.81 93 ILE A CA 1
ATOM 750 C C . ILE A 1 93 ? -2.283 -1.762 3.131 1 98.81 93 ILE A C 1
ATOM 752 O O . ILE A 1 93 ? -2.035 -1.667 1.926 1 98.81 93 ILE A O 1
ATOM 756 N N . TYR A 1 94 ? -2.273 -2.893 3.729 1 98.88 94 TYR A N 1
ATOM 757 C CA . TYR A 1 94 ? -1.972 -4.129 3.02 1 98.88 94 TYR A CA 1
ATOM 758 C C . TYR A 1 94 ? -3.021 -4.414 1.951 1 98.88 94 TYR A C 1
ATOM 760 O O . TYR A 1 94 ? -2.686 -4.805 0.831 1 98.88 94 TYR A O 1
ATOM 768 N N . SER A 1 95 ? -4.273 -4.227 2.303 1 98.75 95 SER A N 1
ATOM 769 C CA . SER A 1 95 ? -5.348 -4.426 1.333 1 98.75 95 SER A CA 1
ATOM 770 C C . SER A 1 95 ? -5.195 -3.488 0.141 1 98.75 95 SER A C 1
ATOM 772 O O . SER A 1 95 ? -5.383 -3.898 -1.006 1 98.75 95 SER A O 1
ATOM 774 N N . HIS A 1 96 ? -4.902 -2.287 0.428 1 98.19 96 HIS A N 1
ATOM 775 C CA . HIS A 1 96 ? -4.676 -1.295 -0.617 1 98.19 96 HIS A CA 1
ATOM 776 C C . HIS A 1 96 ? -3.549 -1.728 -1.55 1 98.19 96 HIS A C 1
ATOM 778 O O . HIS A 1 96 ? -3.652 -1.57 -2.77 1 98.19 96 HIS A O 1
ATOM 784 N N . TYR A 1 97 ? -2.496 -2.238 -1.013 1 98.69 97 TYR A N 1
ATOM 785 C CA . TYR A 1 97 ? -1.379 -2.723 -1.814 1 98.69 97 TYR A CA 1
ATOM 786 C C . TYR A 1 97 ? -1.827 -3.83 -2.762 1 98.69 97 TYR A C 1
ATOM 788 O O . TYR A 1 97 ? -1.48 -3.82 -3.945 1 98.69 97 TYR A O 1
ATOM 796 N N . LEU A 1 98 ? -2.596 -4.82 -2.205 1 98.75 98 LEU A N 1
ATOM 797 C CA . LEU A 1 98 ? -3.074 -5.922 -3.029 1 98.75 98 LEU A CA 1
ATOM 798 C C . LEU A 1 98 ? -3.871 -5.402 -4.223 1 98.75 98 LEU A C 1
ATOM 800 O O . LEU A 1 98 ? -3.656 -5.836 -5.355 1 98.75 98 LEU A O 1
ATOM 804 N N . GLN A 1 99 ? -4.711 -4.48 -3.955 1 97.75 99 GLN A N 1
ATOM 805 C CA . GLN A 1 99 ? -5.586 -3.977 -5.008 1 97.75 99 GLN A CA 1
ATOM 806 C C . GLN A 1 99 ? -4.805 -3.172 -6.039 1 97.75 99 GLN A C 1
ATOM 808 O O . GLN A 1 99 ? -4.98 -3.357 -7.246 1 97.75 99 GLN A O 1
ATOM 813 N N . THR A 1 100 ? -3.951 -2.322 -5.613 1 97.19 100 THR A N 1
ATOM 814 C CA . THR A 1 100 ? -3.221 -1.449 -6.523 1 97.19 100 THR A CA 1
ATOM 815 C C . THR A 1 100 ? -2.203 -2.244 -7.336 1 97.19 100 THR A C 1
ATOM 817 O O . THR A 1 100 ? -2.059 -2.029 -8.539 1 97.19 100 THR A O 1
ATOM 820 N N . GLU A 1 101 ? -1.445 -3.113 -6.66 1 97.81 101 GLU A N 1
ATOM 821 C CA . GLU A 1 101 ? -0.447 -3.916 -7.363 1 97.81 101 GLU A CA 1
ATOM 822 C C . GLU A 1 101 ? -1.104 -4.879 -8.344 1 97.81 101 GLU A C 1
ATOM 824 O O . GLU A 1 101 ? -0.538 -5.188 -9.398 1 97.81 101 GLU A O 1
ATOM 829 N N . HIS A 1 102 ? -2.312 -5.363 -8.039 1 98.19 102 HIS A N 1
ATOM 830 C CA . HIS A 1 102 ? -3.062 -6.223 -8.945 1 98.19 102 HIS A CA 1
ATOM 831 C C . HIS A 1 102 ? -3.264 -5.551 -10.297 1 98.19 102 HIS A C 1
ATOM 833 O O . HIS A 1 102 ? -3.125 -6.195 -11.344 1 98.19 102 HIS A O 1
ATOM 839 N N . LYS A 1 103 ? -3.58 -4.305 -10.305 1 96.88 103 LYS A N 1
ATOM 840 C CA . LYS A 1 103 ? -3.781 -3.58 -11.555 1 96.88 103 LYS A CA 1
ATOM 841 C C . LYS A 1 103 ? -2.52 -3.602 -12.406 1 96.88 103 LYS A C 1
ATOM 843 O O . LYS A 1 103 ? -2.596 -3.73 -13.633 1 96.88 103 LYS A O 1
ATOM 848 N N . ARG A 1 104 ? -1.414 -3.426 -11.75 1 96.19 104 ARG A N 1
ATOM 849 C CA . ARG A 1 104 ? -0.138 -3.469 -12.453 1 96.19 104 ARG A CA 1
ATOM 850 C C . ARG A 1 104 ? 0.099 -4.84 -13.078 1 96.19 104 ARG A C 1
ATOM 852 O O . ARG A 1 104 ? 0.542 -4.941 -14.227 1 96.19 104 ARG A O 1
ATOM 859 N N . PHE A 1 105 ? -0.208 -5.895 -12.367 1 97.81 105 PHE A N 1
ATOM 860 C CA . PHE A 1 105 ? 0.025 -7.25 -12.852 1 97.81 105 PHE A CA 1
ATOM 861 C C . PHE A 1 105 ? -0.944 -7.594 -13.977 1 97.81 105 PHE A C 1
ATOM 863 O O . PHE A 1 105 ? -0.589 -8.32 -14.906 1 97.81 105 PHE A O 1
ATOM 870 N N . VAL A 1 106 ? -2.152 -7.129 -13.859 1 97.62 106 VAL A N 1
ATOM 871 C CA . VAL A 1 106 ? -3.115 -7.332 -14.938 1 97.62 106 VAL A CA 1
ATOM 872 C C . VAL A 1 106 ? -2.596 -6.691 -16.219 1 97.62 106 VAL A C 1
ATOM 874 O O . VAL A 1 106 ? -2.623 -7.312 -17.281 1 97.62 106 VAL A O 1
ATOM 877 N N . LYS A 1 107 ? -2.127 -5.492 -16.141 1 96.62 107 LYS A N 1
ATOM 878 C CA . LYS A 1 107 ? -1.569 -4.812 -17.312 1 96.62 107 LYS A CA 1
ATOM 879 C C . LYS A 1 107 ? -0.376 -5.574 -17.875 1 96.62 107 LYS A C 1
ATOM 881 O O . LYS A 1 107 ? -0.232 -5.699 -19.094 1 96.62 107 LYS A O 1
ATOM 886 N N . LEU A 1 108 ? 0.448 -6.004 -17.031 1 96.38 108 LEU A N 1
ATOM 887 C CA . LEU A 1 108 ? 1.601 -6.797 -17.438 1 96.38 108 LEU A CA 1
ATOM 888 C C . LEU A 1 108 ? 1.159 -8.031 -18.234 1 96.38 108 LEU A C 1
ATOM 890 O O . LEU A 1 108 ? 1.705 -8.32 -19.297 1 96.38 108 LEU A O 1
ATOM 894 N N . ALA A 1 109 ? 0.24 -8.773 -17.656 1 96.44 109 ALA A N 1
ATOM 895 C CA . ALA A 1 109 ? -0.263 -9.977 -18.297 1 96.44 109 ALA A CA 1
ATOM 896 C C . ALA A 1 109 ? -0.808 -9.664 -19.688 1 96.44 109 ALA A C 1
ATOM 898 O O . ALA A 1 109 ? -0.562 -10.406 -20.641 1 96.44 109 ALA A O 1
ATOM 899 N N . GLU A 1 110 ? -1.514 -8.555 -19.781 1 96.19 110 GLU A N 1
ATOM 900 C CA . GLU A 1 110 ? -2.059 -8.125 -21.062 1 96.19 110 GLU A CA 1
ATOM 901 C C . GLU A 1 110 ? -0.944 -7.812 -22.062 1 96.19 110 GLU A C 1
ATOM 903 O O . GLU A 1 110 ? -1.027 -8.188 -23.234 1 96.19 110 GLU A O 1
ATOM 908 N N . GLU A 1 111 ? 0.044 -7.102 -21.625 1 95.5 111 GLU A N 1
ATOM 909 C CA . GLU A 1 111 ? 1.169 -6.742 -22.484 1 95.5 111 GLU A CA 1
ATOM 910 C C . GLU A 1 111 ? 1.923 -7.98 -22.953 1 95.5 111 GLU A C 1
ATOM 912 O O . GLU A 1 111 ? 2.303 -8.07 -24.125 1 95.5 111 GLU A O 1
ATOM 917 N N . LEU A 1 112 ? 2.115 -8.852 -22.062 1 93.94 112 LEU A N 1
ATOM 918 C CA . LEU A 1 112 ? 2.826 -10.078 -22.422 1 93.94 112 LEU A CA 1
ATOM 919 C C . LEU A 1 112 ? 1.998 -10.93 -23.375 1 93.94 112 LEU A C 1
ATOM 921 O O . LEU A 1 112 ? 2.545 -11.57 -24.266 1 93.94 112 LEU A O 1
ATOM 925 N N . ALA A 1 113 ? 0.71 -11 -23.172 1 91.38 113 ALA A N 1
ATOM 926 C CA . ALA A 1 113 ? -0.185 -11.75 -24.062 1 91.38 113 ALA A CA 1
ATOM 927 C C . ALA A 1 113 ? -0.214 -11.148 -25.453 1 91.38 113 ALA A C 1
ATOM 929 O O . ALA A 1 113 ? -0.322 -11.867 -26.453 1 91.38 113 ALA A O 1
ATOM 930 N N . ALA A 1 114 ? -0.09 -9.781 -25.547 1 91.19 114 ALA A N 1
ATOM 931 C CA . ALA A 1 114 ? -0.133 -9.078 -26.828 1 91.19 114 ALA A CA 1
ATOM 932 C C . ALA A 1 114 ? 1.183 -9.242 -27.594 1 91.19 114 ALA A C 1
ATOM 934 O O . ALA A 1 114 ? 1.206 -9.203 -28.828 1 91.19 114 ALA A O 1
ATOM 935 N N . GLY A 1 115 ? 2.199 -9.219 -26.781 1 81.75 115 GLY A N 1
ATOM 936 C CA . GLY A 1 115 ? 3.5 -9.344 -27.406 1 81.75 115 GLY A CA 1
ATOM 937 C C . GLY A 1 115 ? 3.82 -10.766 -27.844 1 81.75 115 GLY A C 1
ATOM 938 O O . GLY A 1 115 ? 4.832 -11.008 -28.5 1 81.75 115 GLY A O 1
ATOM 939 N N . ARG A 1 116 ? 3.102 -11.672 -27.562 1 68.31 116 ARG A N 1
ATOM 940 C CA . ARG A 1 116 ? 3.287 -13.047 -28.031 1 68.31 116 ARG A CA 1
ATOM 941 C C . ARG A 1 116 ? 2.312 -13.375 -29.156 1 68.31 116 ARG A C 1
ATOM 943 O O . ARG A 1 116 ? 1.207 -12.836 -29.203 1 68.31 116 ARG A O 1
ATOM 950 N N . MET B 1 1 ? -4.891 28.438 -1.942 1 78.81 1 MET B N 1
ATOM 951 C CA . MET B 1 1 ? -5.148 27.969 -0.586 1 78.81 1 MET B CA 1
ATOM 952 C C . MET B 1 1 ? -4.574 26.562 -0.38 1 78.81 1 MET B C 1
ATOM 954 O O . MET B 1 1 ? -4.172 26.203 0.729 1 78.81 1 MET B O 1
ATOM 958 N N . PHE B 1 2 ? -4.34 25.734 -1.153 1 90.06 2 PHE B N 1
ATOM 959 C CA . PHE B 1 2 ? -3.734 24.406 -1.033 1 90.06 2 PHE B CA 1
ATOM 960 C C . PHE B 1 2 ? -2.316 24.406 -1.591 1 90.06 2 PHE B C 1
ATOM 962 O O . PHE B 1 2 ? -2.113 24.188 -2.785 1 90.06 2 PHE B O 1
ATOM 969 N N . THR B 1 3 ? -1.343 24.719 -0.616 1 93.75 3 THR B N 1
ATOM 970 C CA . THR B 1 3 ? 0.031 24.891 -1.073 1 93.75 3 THR B CA 1
ATOM 971 C C . THR B 1 3 ? 0.931 23.797 -0.518 1 93.75 3 THR B C 1
ATOM 973 O O . THR B 1 3 ? 2.121 23.75 -0.831 1 93.75 3 THR B O 1
ATOM 976 N N . ALA B 1 4 ? 0.386 22.922 0.333 1 95.25 4 ALA B N 1
ATOM 977 C CA . ALA B 1 4 ? 1.174 21.891 1 1 95.25 4 ALA B CA 1
ATOM 978 C C . ALA B 1 4 ? 1.949 21.047 -0.012 1 95.25 4 ALA B C 1
ATOM 980 O O . ALA B 1 4 ? 3.064 20.609 0.267 1 95.25 4 ALA B O 1
ATOM 981 N N . PHE B 1 5 ? 1.325 20.938 -1.208 1 96 5 PHE B N 1
ATOM 982 C CA . PHE B 1 5 ? 1.898 19.984 -2.162 1 96 5 PHE B CA 1
ATOM 983 C C . PHE B 1 5 ? 2.568 20.734 -3.316 1 96 5 PHE B C 1
ATOM 985 O O . PHE B 1 5 ? 2.918 20.125 -4.328 1 96 5 PHE B O 1
ATOM 992 N N . ASN B 1 6 ? 2.834 21.938 -3.174 1 93.38 6 ASN B N 1
ATOM 993 C CA . ASN B 1 6 ? 3.334 22.766 -4.273 1 93.38 6 ASN B CA 1
ATOM 994 C C . ASN B 1 6 ? 4.781 22.422 -4.617 1 93.38 6 ASN B C 1
ATOM 996 O O . ASN B 1 6 ? 5.195 22.547 -5.77 1 93.38 6 ASN B O 1
ATOM 1000 N N . GLU B 1 7 ? 5.551 22.078 -3.648 1 91.38 7 GLU B N 1
ATOM 1001 C CA . GLU B 1 7 ? 6.938 21.688 -3.914 1 91.38 7 GLU B CA 1
ATOM 1002 C C . GLU B 1 7 ? 7.043 20.219 -4.258 1 91.38 7 GLU B C 1
ATOM 1004 O O . GLU B 1 7 ? 7.488 19.406 -3.436 1 91.38 7 GLU B O 1
ATOM 1009 N N . ARG B 1 8 ? 6.801 19.875 -5.469 1 88.19 8 ARG B N 1
ATOM 1010 C CA . ARG B 1 8 ? 6.703 18.5 -5.934 1 88.19 8 ARG B CA 1
ATOM 1011 C C . ARG B 1 8 ? 8.039 17.781 -5.801 1 88.19 8 ARG B C 1
ATOM 1013 O O . ARG B 1 8 ? 8.078 16.578 -5.516 1 88.19 8 ARG B O 1
ATOM 1020 N N . ASN B 1 9 ? 9.039 18.516 -5.926 1 92.62 9 ASN B N 1
ATOM 1021 C CA . ASN B 1 9 ? 10.367 17.922 -5.855 1 92.62 9 ASN B CA 1
ATOM 1022 C C . ASN B 1 9 ? 10.68 17.406 -4.453 1 92.62 9 ASN B C 1
ATOM 1024 O O . ASN B 1 9 ? 11.43 16.438 -4.293 1 92.62 9 ASN B O 1
ATOM 1028 N N . ASP B 1 10 ? 10.141 18.062 -3.51 1 94.88 10 ASP B N 1
ATOM 1029 C CA . ASP B 1 10 ? 10.336 17.625 -2.129 1 94.88 10 ASP B CA 1
ATOM 1030 C C . ASP B 1 10 ? 9.781 16.219 -1.914 1 94.88 10 ASP B C 1
ATOM 1032 O O . ASP B 1 10 ? 10.398 15.398 -1.229 1 94.88 10 ASP B O 1
ATOM 1036 N N . PHE B 1 11 ? 8.711 15.992 -2.529 1 97.38 11 PHE B N 1
ATOM 1037 C CA . PHE B 1 11 ? 8.055 14.711 -2.32 1 97.38 11 PHE B CA 1
ATOM 1038 C C . PHE B 1 11 ? 8.781 13.602 -3.064 1 97.38 11 PHE B C 1
ATOM 1040 O O . PHE B 1 11 ? 8.992 12.516 -2.52 1 97.38 11 PHE B O 1
ATOM 1047 N N . SER B 1 12 ? 9.133 13.906 -4.277 1 97.06 12 SER B N 1
ATOM 1048 C CA . SER B 1 12 ? 9.891 12.922 -5.035 1 97.06 12 SER B CA 1
ATOM 1049 C C . SER B 1 12 ? 11.18 12.539 -4.305 1 97.06 12 SER B C 1
ATOM 1051 O O . SER B 1 12 ? 11.539 11.359 -4.25 1 97.06 12 SER B O 1
ATOM 1053 N N . TYR B 1 13 ? 11.836 13.523 -3.814 1 97.88 13 TYR B N 1
ATOM 1054 C CA . TYR B 1 13 ? 13.062 13.312 -3.051 1 97.88 13 TYR B CA 1
ATOM 1055 C C . TYR B 1 13 ? 12.781 12.492 -1.792 1 97.88 13 TYR B C 1
ATOM 1057 O O . TYR B 1 13 ? 13.523 11.555 -1.479 1 97.88 13 TYR B O 1
ATOM 1065 N N . ALA B 1 14 ? 11.789 12.812 -1.126 1 98.31 14 ALA B N 1
ATOM 1066 C CA . ALA B 1 14 ? 11.422 12.109 0.1 1 98.31 14 ALA B CA 1
ATOM 1067 C C . ALA B 1 14 ? 11.164 10.633 -0.171 1 98.31 14 ALA B C 1
ATOM 1069 O O . ALA B 1 14 ? 11.703 9.766 0.521 1 98.31 14 ALA B O 1
ATOM 1070 N N . PHE B 1 15 ? 10.383 10.32 -1.163 1 98.62 15 PHE B N 1
ATOM 1071 C CA . PHE B 1 15 ? 10.062 8.945 -1.503 1 98.62 15 PHE B CA 1
ATOM 1072 C C . PHE B 1 15 ? 11.32 8.18 -1.897 1 98.62 15 PHE B C 1
ATOM 1074 O O . PHE B 1 15 ? 11.461 7 -1.565 1 98.62 15 PHE B O 1
ATOM 1081 N N . GLU B 1 16 ? 12.164 8.898 -2.605 1 98.5 16 GLU B N 1
ATOM 1082 C CA . GLU B 1 16 ? 13.422 8.266 -3.012 1 98.5 16 GLU B CA 1
ATOM 1083 C C . GLU B 1 16 ? 14.266 7.883 -1.798 1 98.5 16 GLU B C 1
ATOM 1085 O O . GLU B 1 16 ? 14.82 6.785 -1.744 1 98.5 16 GLU B O 1
ATOM 1090 N N . LYS B 1 17 ? 14.383 8.758 -0.852 1 98.69 17 LYS B N 1
ATOM 1091 C CA . LYS B 1 17 ? 15.172 8.477 0.342 1 98.69 17 LYS B CA 1
ATOM 1092 C C . LYS B 1 17 ? 14.586 7.305 1.126 1 98.69 17 LYS B C 1
ATOM 1094 O O . LYS B 1 17 ? 15.328 6.484 1.668 1 98.69 17 LYS B O 1
ATOM 1099 N N . ILE B 1 18 ? 13.289 7.238 1.178 1 98.75 18 ILE B N 1
ATOM 1100 C CA . ILE B 1 18 ? 12.617 6.156 1.887 1 98.75 18 ILE B CA 1
ATOM 1101 C C . ILE B 1 18 ? 12.906 4.828 1.194 1 98.75 18 ILE B C 1
ATOM 1103 O O . ILE B 1 18 ? 13.305 3.857 1.841 1 98.75 18 ILE B O 1
ATOM 1107 N N . ARG B 1 19 ? 12.766 4.797 -0.083 1 98.38 19 ARG B N 1
ATOM 1108 C CA . ARG B 1 19 ? 13.016 3.566 -0.83 1 98.38 19 ARG B CA 1
ATOM 1109 C C . ARG B 1 19 ? 14.469 3.127 -0.701 1 98.38 19 ARG B C 1
ATOM 1111 O O . ARG B 1 19 ? 14.75 1.936 -0.562 1 98.38 19 ARG B O 1
ATOM 1118 N N . ASN B 1 20 ? 15.367 4.102 -0.766 1 98.5 20 ASN B N 1
ATOM 1119 C CA . ASN B 1 20 ? 16.781 3.799 -0.655 1 98.5 20 ASN B CA 1
ATOM 1120 C C . ASN B 1 20 ? 17.125 3.166 0.693 1 98.5 20 ASN B C 1
ATOM 1122 O O . ASN B 1 20 ? 17.922 2.223 0.762 1 98.5 20 ASN B O 1
ATOM 1126 N N . ALA B 1 21 ? 16.562 3.699 1.718 1 98.69 21 ALA B N 1
ATOM 1127 C CA . ALA B 1 21 ? 16.844 3.193 3.059 1 98.69 21 ALA B CA 1
ATOM 1128 C C . ALA B 1 21 ? 16.312 1.777 3.234 1 98.69 21 ALA B C 1
ATOM 1130 O O . ALA B 1 21 ? 16.906 0.963 3.945 1 98.69 21 ALA B O 1
ATOM 1131 N N . ILE B 1 22 ? 15.172 1.452 2.598 1 98.56 22 ILE B N 1
ATOM 1132 C CA . ILE B 1 22 ? 14.594 0.115 2.666 1 98.56 22 ILE B CA 1
ATOM 1133 C C . ILE B 1 22 ? 15.516 -0.881 1.961 1 98.56 22 ILE B C 1
ATOM 1135 O O . ILE B 1 22 ? 15.781 -1.966 2.482 1 98.56 22 ILE B O 1
ATOM 1139 N N . SER B 1 23 ? 16.047 -0.484 0.864 1 97.75 23 SER B N 1
ATOM 1140 C CA . SER B 1 23 ? 16.875 -1.372 0.05 1 97.75 23 SER B CA 1
ATOM 1141 C C . SER B 1 23 ? 18.266 -1.516 0.635 1 97.75 23 SER B C 1
ATOM 1143 O O . SER B 1 23 ? 18.891 -2.578 0.528 1 97.75 23 SER B O 1
ATOM 1145 N N . ALA B 1 24 ? 18.766 -0.439 1.179 1 97.81 24 ALA B N 1
ATOM 1146 C CA . ALA B 1 24 ? 20.109 -0.372 1.74 1 97.81 24 ALA B CA 1
ATOM 1147 C C . ALA B 1 24 ? 20.125 0.41 3.051 1 97.81 24 ALA B C 1
ATOM 1149 O O . ALA B 1 24 ? 20.516 1.575 3.082 1 97.81 24 ALA B O 1
ATOM 1150 N N . PRO B 1 25 ? 19.891 -0.337 4.168 1 96.75 25 PRO B N 1
ATOM 1151 C CA . PRO B 1 25 ? 19.703 0.34 5.453 1 96.75 25 PRO B CA 1
ATOM 1152 C C . PRO B 1 25 ? 21.016 0.675 6.152 1 96.75 25 PRO B C 1
ATOM 1154 O O . PRO B 1 25 ? 21.219 0.302 7.309 1 96.75 25 PRO B O 1
ATOM 1157 N N . GLY B 1 26 ? 21.812 1.427 5.539 1 96.94 26 GLY B N 1
ATOM 1158 C CA . GLY B 1 26 ? 22.984 1.994 6.195 1 96.94 26 GLY B CA 1
ATOM 1159 C C . GLY B 1 26 ? 22.656 3.23 7.016 1 96.94 26 GLY B C 1
ATOM 1160 O O . GL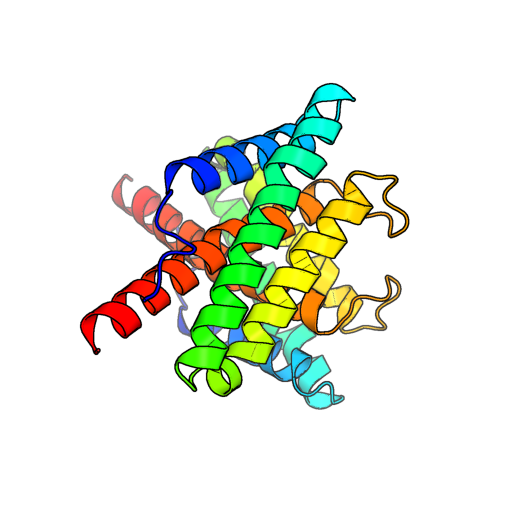Y B 1 26 ? 21.609 3.852 6.832 1 96.94 26 GLY B O 1
ATOM 1161 N N . GLU B 1 27 ? 23.516 3.643 7.887 1 96.81 27 GLU B N 1
ATOM 1162 C CA . GLU B 1 27 ? 23.281 4.742 8.812 1 96.81 27 GLU B CA 1
ATOM 1163 C C . GLU B 1 27 ? 22.875 6.016 8.07 1 96.81 27 GLU B C 1
ATOM 1165 O O . GLU B 1 27 ? 21.922 6.688 8.461 1 96.81 27 GLU B O 1
ATOM 1170 N N . ASN B 1 28 ? 23.547 6.324 7.07 1 97.56 28 ASN B N 1
ATOM 1171 C CA . ASN B 1 28 ? 23.266 7.535 6.309 1 97.56 28 ASN B CA 1
ATOM 1172 C C . ASN B 1 28 ? 21.891 7.473 5.648 1 97.56 28 ASN B C 1
ATOM 1174 O O . ASN B 1 28 ? 21.141 8.453 5.664 1 97.56 28 ASN B O 1
ATOM 1178 N N . ASN B 1 29 ? 21.625 6.328 5.027 1 98.06 29 ASN B N 1
ATOM 1179 C CA . ASN B 1 29 ? 20.328 6.156 4.375 1 98.06 29 ASN B CA 1
ATOM 1180 C C . ASN B 1 29 ? 19.188 6.18 5.387 1 98.06 29 ASN B C 1
ATOM 1182 O O . ASN B 1 29 ? 18.125 6.738 5.113 1 98.06 29 ASN B O 1
ATOM 1186 N N . LEU B 1 30 ? 19.453 5.598 6.496 1 98.25 30 LEU B N 1
ATOM 1187 C CA . LEU B 1 30 ? 18.438 5.59 7.535 1 98.25 30 LEU B CA 1
ATOM 1188 C C . LEU B 1 30 ? 18.172 7.004 8.039 1 98.25 30 LEU B C 1
ATOM 1190 O O . LEU B 1 30 ? 17.016 7.387 8.227 1 98.25 30 LEU B O 1
ATOM 1194 N N . TYR B 1 31 ? 19.188 7.762 8.266 1 97.88 31 TYR B N 1
ATOM 1195 C CA . TYR B 1 31 ? 19.047 9.156 8.672 1 97.88 31 TYR B CA 1
ATOM 1196 C C . TYR B 1 31 ? 18.281 9.953 7.621 1 97.88 31 TYR B C 1
ATOM 1198 O O . TYR B 1 31 ? 17.359 10.703 7.953 1 97.88 31 TYR B O 1
ATOM 1206 N N . ALA B 1 32 ? 18.656 9.773 6.375 1 98.12 32 ALA B N 1
ATOM 1207 C CA . ALA B 1 32 ? 18.016 10.5 5.285 1 98.12 32 ALA B CA 1
ATOM 1208 C C . ALA B 1 32 ? 16.531 10.141 5.18 1 98.12 32 ALA B C 1
ATOM 1210 O O . ALA B 1 32 ? 15.688 11.016 4.969 1 98.12 32 ALA B O 1
ATOM 1211 N N . ALA B 1 33 ? 16.266 8.875 5.273 1 98.56 33 ALA B N 1
ATOM 1212 C CA . ALA B 1 33 ? 14.875 8.43 5.191 1 98.56 33 ALA B CA 1
ATOM 1213 C C . ALA B 1 33 ? 14.039 9.016 6.328 1 98.56 33 ALA B C 1
ATOM 1215 O O . ALA B 1 33 ? 12.898 9.43 6.117 1 98.56 33 ALA B O 1
ATOM 1216 N N . THR B 1 34 ? 14.547 9.078 7.516 1 98.44 34 THR B N 1
ATOM 1217 C CA . THR B 1 34 ? 13.789 9.5 8.688 1 98.44 34 THR B CA 1
ATOM 1218 C C . THR B 1 34 ? 13.648 11.023 8.719 1 98.44 34 THR B C 1
ATOM 1220 O O . THR B 1 34 ? 12.555 11.547 8.938 1 98.44 34 THR B O 1
ATOM 1223 N N . GLU B 1 35 ? 14.734 11.727 8.445 1 97.19 35 GLU B N 1
ATOM 1224 C CA . GLU B 1 35 ? 14.734 13.18 8.625 1 97.19 35 GLU B CA 1
ATOM 1225 C C . GLU B 1 35 ? 14.297 13.891 7.344 1 97.19 35 GLU B C 1
ATOM 1227 O O . GLU B 1 35 ? 13.531 14.852 7.395 1 97.19 35 GLU B O 1
ATOM 1232 N N . LEU B 1 36 ? 14.797 13.406 6.215 1 97.25 36 LEU B N 1
ATOM 1233 C CA . LEU B 1 36 ? 14.531 14.078 4.945 1 97.25 36 LEU B CA 1
ATOM 1234 C C . LEU B 1 36 ? 13.367 13.422 4.215 1 97.25 36 LEU B C 1
ATOM 1236 O O . LEU B 1 36 ? 12.664 14.07 3.441 1 97.25 36 LEU B O 1
ATOM 1240 N N . GLY B 1 37 ? 13.203 12.172 4.402 1 98.38 37 GLY B N 1
ATOM 1241 C CA . GLY B 1 37 ? 12.07 11.469 3.816 1 98.38 37 GLY B CA 1
ATOM 1242 C C . GLY B 1 37 ? 10.789 11.625 4.617 1 98.38 37 GLY B C 1
ATOM 1243 O O . GLY B 1 37 ? 9.984 12.508 4.34 1 98.38 37 GLY B O 1
ATOM 1244 N N . LEU B 1 38 ? 10.703 10.859 5.703 1 98.81 38 LEU B N 1
ATOM 1245 C CA . LEU B 1 38 ? 9.5 10.781 6.516 1 98.81 38 LEU B CA 1
ATOM 1246 C C . LEU B 1 38 ? 9.227 12.109 7.211 1 98.81 38 LEU B C 1
ATOM 1248 O O . LEU B 1 38 ? 8.07 12.508 7.379 1 98.81 38 LEU B O 1
ATOM 1252 N N . GLY B 1 39 ? 10.273 12.797 7.621 1 98.19 39 GLY B N 1
ATOM 1253 C CA . GLY B 1 39 ? 10.109 14.094 8.25 1 98.19 39 GLY B CA 1
ATOM 1254 C C . GLY B 1 39 ? 9.438 15.117 7.348 1 98.19 39 GLY B C 1
ATOM 1255 O O . GLY B 1 39 ? 8.547 15.852 7.789 1 98.19 39 GLY B O 1
ATOM 1256 N N . ILE B 1 40 ? 9.805 15.148 6.121 1 97.88 40 ILE B N 1
ATOM 1257 C CA . ILE B 1 40 ? 9.203 16.062 5.152 1 97.88 40 ILE B CA 1
ATOM 1258 C C . ILE B 1 40 ? 7.738 15.695 4.938 1 97.88 40 ILE B C 1
ATOM 1260 O O . ILE B 1 40 ? 6.867 16.562 4.949 1 97.88 40 ILE B O 1
ATOM 1264 N N . LEU B 1 41 ? 7.465 14.43 4.738 1 98.56 41 LEU B N 1
ATOM 1265 C CA . LEU B 1 41 ? 6.09 13.992 4.547 1 98.56 41 LEU B CA 1
ATOM 1266 C C . LEU B 1 41 ? 5.219 14.391 5.734 1 98.56 41 LEU B C 1
ATOM 1268 O O . LEU B 1 41 ? 4.117 14.914 5.555 1 98.56 41 LEU B O 1
ATOM 1272 N N . LEU B 1 42 ? 5.723 14.172 6.891 1 98.44 42 LEU B N 1
ATOM 1273 C CA . LEU B 1 42 ? 4.961 14.484 8.094 1 98.44 42 LEU B CA 1
ATOM 1274 C C . LEU B 1 42 ? 4.609 15.961 8.148 1 98.44 42 LEU B C 1
ATOM 1276 O O . LEU B 1 42 ? 3.453 16.328 8.383 1 98.44 42 LEU B O 1
ATOM 1280 N N . ARG B 1 43 ? 5.578 16.781 7.887 1 97.94 43 ARG B N 1
ATOM 1281 C CA . ARG B 1 43 ? 5.363 18.234 7.934 1 97.94 43 ARG B CA 1
ATOM 1282 C C . ARG B 1 43 ? 4.387 18.672 6.852 1 97.94 43 ARG B C 1
ATOM 1284 O O . ARG B 1 43 ? 3.479 19.469 7.113 1 97.94 43 ARG B O 1
ATOM 1291 N N . LYS B 1 44 ? 4.555 18.203 5.68 1 98.19 44 LYS B N 1
ATOM 1292 C CA . LYS B 1 44 ? 3.721 18.609 4.555 1 98.19 44 LYS B CA 1
ATOM 1293 C C . LYS B 1 44 ? 2.281 18.141 4.738 1 98.19 44 LYS B C 1
ATOM 1295 O O . LYS B 1 44 ? 1.338 18.859 4.422 1 98.19 44 LYS B O 1
ATOM 1300 N N . TYR B 1 45 ? 2.133 16.984 5.273 1 98.31 45 TYR B N 1
ATOM 1301 C CA . TYR B 1 45 ? 0.784 16.453 5.43 1 98.31 45 TYR B CA 1
ATOM 1302 C C . TYR B 1 45 ? 0.09 17.078 6.633 1 98.31 45 TYR B C 1
ATOM 1304 O O . TYR B 1 45 ? -1.141 17.156 6.68 1 98.31 45 TYR B O 1
ATOM 1312 N N . GLU B 1 46 ? 0.873 17.484 7.633 1 98.06 46 GLU B N 1
ATOM 1313 C CA . GLU B 1 46 ? 0.274 18.297 8.695 1 98.06 46 GLU B CA 1
ATOM 1314 C C . GLU B 1 46 ? -0.243 19.625 8.156 1 98.06 46 GLU B C 1
ATOM 1316 O O . GLU B 1 46 ? -1.333 20.062 8.531 1 98.06 46 GLU B O 1
ATOM 1321 N N . GLN B 1 47 ? 0.557 20.234 7.324 1 97.94 47 GLN B N 1
ATOM 1322 C CA . GLN B 1 47 ? 0.107 21.453 6.668 1 97.94 47 GLN B CA 1
ATOM 1323 C C . GLN B 1 47 ? -1.165 21.203 5.859 1 97.94 47 GLN B C 1
ATOM 1325 O O . GLN B 1 47 ? -2.105 22 5.914 1 97.94 47 GLN B O 1
ATOM 1330 N N . PHE B 1 48 ? -1.221 20.188 5.062 1 98.44 48 PHE B N 1
ATOM 1331 C CA . PHE B 1 48 ? -2.381 19.844 4.246 1 98.44 48 PHE B CA 1
ATOM 1332 C C . PHE B 1 48 ? -3.615 19.656 5.117 1 98.44 48 PHE B C 1
ATOM 1334 O O . PHE B 1 48 ? -4.707 20.094 4.762 1 98.44 48 PHE B O 1
ATOM 1341 N N . ARG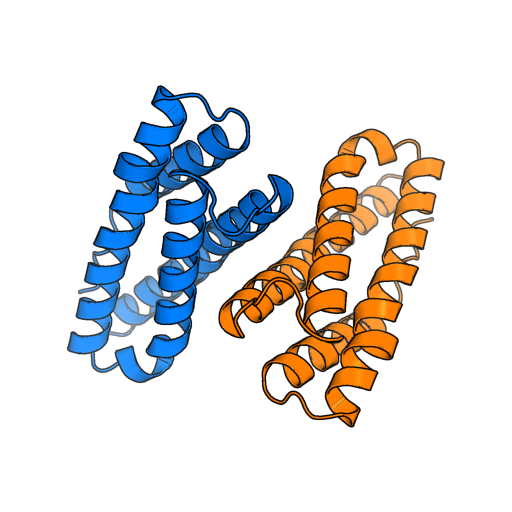 B 1 49 ? -3.404 18.953 6.242 1 98.19 49 ARG B N 1
ATOM 1342 C CA . ARG B 1 49 ? -4.496 18.734 7.188 1 98.19 49 ARG B CA 1
ATOM 1343 C C . ARG B 1 49 ? -5.07 20.062 7.664 1 98.19 49 ARG B C 1
ATOM 1345 O O . ARG B 1 49 ? -6.293 20.234 7.73 1 98.19 49 ARG B O 1
ATOM 1352 N N . GLN B 1 50 ? -4.223 20.938 7.988 1 97.88 50 GLN B N 1
ATOM 1353 C CA . GLN B 1 50 ? -4.652 22.266 8.43 1 97.88 50 GLN B CA 1
ATOM 1354 C C . GLN B 1 50 ? -5.398 23 7.32 1 97.88 50 GLN B C 1
ATOM 1356 O O . GLN B 1 50 ? -6.387 23.688 7.582 1 97.88 50 GLN B O 1
ATOM 1361 N N . GLU B 1 51 ? -4.918 22.875 6.164 1 97.75 51 GLU B N 1
ATOM 1362 C CA . GLU B 1 51 ? -5.566 23.516 5.02 1 97.75 51 GLU B CA 1
ATOM 1363 C C . GLU B 1 51 ? -6.961 22.938 4.789 1 97.75 51 GLU B C 1
ATOM 1365 O O . GLU B 1 51 ? -7.902 23.688 4.508 1 97.75 51 GLU B O 1
ATOM 1370 N N . LEU B 1 52 ? -7.07 21.625 4.891 1 97.62 52 LEU B N 1
ATOM 1371 C CA . LEU B 1 52 ? -8.375 21 4.754 1 97.62 52 LEU B CA 1
ATOM 1372 C C . LEU B 1 52 ? -9.328 21.469 5.844 1 97.62 52 LEU B C 1
ATOM 1374 O O . LEU B 1 52 ? -10.516 21.688 5.586 1 97.62 52 LEU B O 1
ATOM 1378 N N . AS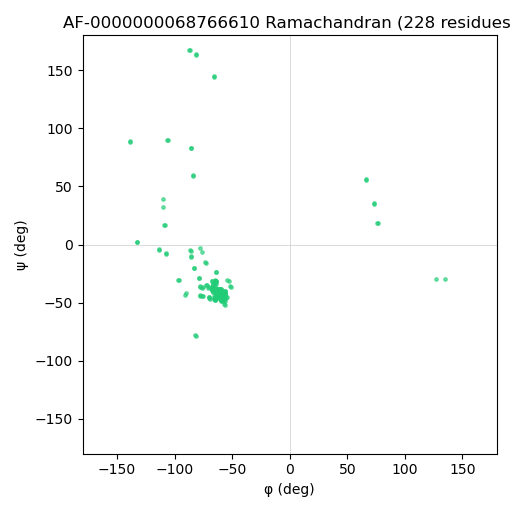P B 1 53 ? -8.812 21.562 7.074 1 97.25 53 ASP B N 1
ATOM 1379 C CA . ASP B 1 53 ? -9.617 22.016 8.195 1 97.25 53 ASP B CA 1
ATOM 1380 C C . ASP B 1 53 ? -10.133 23.438 7.949 1 97.25 53 ASP B C 1
ATOM 1382 O O . ASP B 1 53 ? -11.312 23.719 8.148 1 97.25 53 ASP B O 1
ATOM 1386 N N . ALA B 1 54 ? -9.281 24.297 7.465 1 96.25 54 ALA B N 1
ATOM 1387 C CA . ALA B 1 54 ? -9.625 25.688 7.18 1 96.25 54 ALA B CA 1
ATOM 1388 C C . ALA B 1 54 ? -10.68 25.766 6.082 1 96.25 54 ALA B C 1
ATOM 1390 O O . ALA B 1 54 ? -11.531 26.672 6.094 1 96.25 54 ALA B O 1
ATOM 1391 N N . ALA B 1 55 ? -10.688 24.859 5.168 1 95.44 55 ALA B N 1
ATOM 1392 C CA . ALA B 1 55 ? -11.617 24.844 4.043 1 95.44 55 ALA B CA 1
ATOM 1393 C C . ALA B 1 55 ? -12.922 24.141 4.418 1 95.44 55 ALA B C 1
ATOM 1395 O O . ALA B 1 55 ? -13.844 24.062 3.604 1 95.44 55 ALA B O 1
ATOM 1396 N N . GLY B 1 56 ? -12.953 23.578 5.66 1 95.75 56 GLY B N 1
ATOM 1397 C CA . GLY B 1 56 ? -14.141 22.875 6.098 1 95.75 56 GLY B CA 1
ATOM 1398 C C . GLY B 1 56 ? -14.289 21.5 5.469 1 95.75 56 GLY B C 1
ATOM 1399 O O . GLY B 1 56 ? -15.398 20.953 5.406 1 95.75 56 GLY B O 1
ATOM 1400 N N . GLU B 1 57 ? -13.18 20.953 4.926 1 96.19 57 GLU B N 1
ATOM 1401 C CA . GLU B 1 57 ? -13.211 19.703 4.188 1 96.19 57 GLU B CA 1
ATOM 1402 C C . GLU B 1 57 ? -12.578 18.578 4.988 1 96.19 57 GLU B C 1
ATOM 1404 O O . GLU B 1 57 ? -12.633 17.406 4.586 1 96.19 57 GLU B O 1
ATOM 1409 N N . LEU B 1 58 ? -11.953 18.781 6.133 1 97.38 58 LEU B N 1
ATOM 1410 C CA . LEU B 1 58 ? -11.156 17.812 6.875 1 97.38 58 LEU B CA 1
ATOM 1411 C C . LEU B 1 58 ? -11.977 16.578 7.246 1 97.38 58 LEU B C 1
ATOM 1413 O O . LEU B 1 58 ? -11.492 15.453 7.164 1 97.38 58 LEU B O 1
ATOM 1417 N N . GLY B 1 59 ? -13.203 16.75 7.676 1 96.88 59 GLY B N 1
ATOM 1418 C CA . GLY B 1 59 ? -14.062 15.648 8.102 1 96.88 59 GLY B CA 1
ATOM 1419 C C . GLY B 1 59 ? -14.148 14.531 7.082 1 96.88 59 GLY B C 1
ATOM 1420 O O . GLY B 1 59 ? -14.125 13.352 7.441 1 96.88 59 GLY B O 1
ATOM 1421 N N . ASN B 1 60 ? -14.156 14.828 5.82 1 96.12 60 ASN B N 1
ATOM 1422 C CA . ASN B 1 60 ? -14.297 13.867 4.73 1 96.12 60 ASN B CA 1
ATOM 1423 C C . ASN B 1 60 ? -13.023 13.047 4.539 1 96.12 60 ASN B C 1
ATOM 1425 O O . ASN B 1 60 ? -13.055 11.977 3.934 1 96.12 60 ASN B O 1
ATOM 1429 N N . TRP B 1 61 ? -11.945 13.516 5.133 1 96.69 61 TRP B N 1
ATOM 1430 C CA . TRP B 1 61 ? -10.664 12.93 4.758 1 96.69 61 TRP B CA 1
ATOM 1431 C C . TRP B 1 61 ? -9.844 12.578 5.996 1 96.69 61 TRP B C 1
ATOM 1433 O O . TRP B 1 61 ? -8.711 12.102 5.883 1 96.69 61 TRP B O 1
ATOM 1443 N N . GLU B 1 62 ? -10.359 12.781 7.141 1 97.56 62 GLU B N 1
ATOM 1444 C CA . GLU B 1 62 ? -9.641 12.625 8.398 1 97.56 62 GLU B CA 1
ATOM 1445 C C . GLU B 1 62 ? -9.125 11.195 8.562 1 97.56 62 GLU B C 1
ATOM 1447 O O . GLU B 1 62 ? -7.965 10.992 8.945 1 97.56 62 GLU B O 1
ATOM 1452 N N . TYR B 1 63 ? -10 10.258 8.273 1 97.06 63 TYR B N 1
ATOM 1453 C CA . TYR B 1 63 ? -9.586 8.867 8.43 1 97.06 63 TYR B CA 1
ATOM 1454 C C . TYR B 1 63 ? -8.438 8.531 7.484 1 97.06 63 TYR B C 1
ATOM 1456 O O . TYR B 1 63 ? -7.504 7.824 7.867 1 97.06 63 TYR B O 1
ATOM 1464 N N . ASP B 1 64 ? -8.516 8.984 6.27 1 97.44 64 ASP B N 1
ATOM 1465 C CA . ASP B 1 64 ? -7.469 8.734 5.285 1 97.44 64 ASP B CA 1
ATOM 1466 C C . ASP B 1 64 ? -6.156 9.398 5.703 1 97.44 64 ASP B C 1
ATOM 1468 O O . ASP B 1 64 ? -5.086 8.797 5.578 1 97.44 64 ASP B O 1
ATOM 1472 N N . LEU B 1 65 ? -6.242 10.578 6.199 1 98.38 65 LEU B N 1
ATOM 1473 C CA . LEU B 1 65 ? -5.051 11.281 6.656 1 98.38 65 LEU B CA 1
ATOM 1474 C C . LEU B 1 65 ? -4.445 10.602 7.879 1 98.38 65 LEU B C 1
ATOM 1476 O O . LEU B 1 65 ? -3.223 10.5 8 1 98.38 65 LEU B O 1
ATOM 1480 N N . ASP B 1 66 ? -5.316 10.141 8.758 1 98.44 66 ASP B N 1
ATOM 1481 C CA . ASP B 1 66 ? -4.836 9.414 9.922 1 98.44 66 ASP B CA 1
ATOM 1482 C C . ASP B 1 66 ? -4.148 8.109 9.516 1 98.44 66 ASP B C 1
ATOM 1484 O O . ASP B 1 66 ? -3.152 7.711 10.125 1 98.44 66 ASP B O 1
ATOM 1488 N N . THR B 1 67 ? -4.711 7.445 8.516 1 98.56 67 THR B N 1
ATOM 1489 C CA . THR B 1 67 ? -4.09 6.227 8.008 1 98.56 67 THR B CA 1
ATOM 1490 C C . THR B 1 67 ? -2.729 6.531 7.387 1 98.56 67 THR B C 1
ATOM 1492 O O . THR B 1 67 ? -1.773 5.777 7.574 1 98.56 67 THR B O 1
ATOM 1495 N N . TYR B 1 68 ? -2.611 7.633 6.648 1 98.75 68 TYR B N 1
ATOM 1496 C CA . TYR B 1 68 ? -1.347 8.055 6.059 1 98.75 68 TYR B CA 1
ATOM 1497 C C . TYR B 1 68 ? -0.31 8.336 7.141 1 98.75 68 TYR B C 1
ATOM 1499 O O 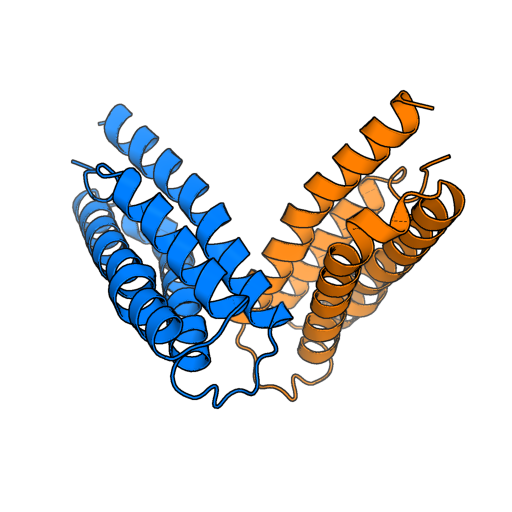. TYR B 1 68 ? 0.835 7.895 7.043 1 98.75 68 TYR B O 1
ATOM 1507 N N . ASN B 1 69 ? -0.735 9.047 8.188 1 98.69 69 ASN B N 1
ATOM 1508 C CA . ASN B 1 69 ? 0.151 9.352 9.305 1 98.69 69 ASN B CA 1
ATOM 1509 C C . ASN B 1 69 ? 0.585 8.086 10.039 1 98.69 69 ASN B C 1
ATOM 1511 O O . ASN B 1 69 ? 1.729 7.98 10.484 1 98.69 69 ASN B O 1
ATOM 1515 N N . HIS B 1 70 ? -0.399 7.211 10.164 1 98.75 70 HIS B N 1
ATOM 1516 C CA . HIS B 1 70 ? -0.063 5.914 10.742 1 98.75 70 HIS B CA 1
ATOM 1517 C C . HIS B 1 70 ? 1.037 5.223 9.945 1 98.75 70 HIS B C 1
ATOM 1519 O O . HIS B 1 70 ? 1.969 4.66 10.523 1 98.75 70 HIS B O 1
ATOM 1525 N N . CYS B 1 71 ? 0.933 5.23 8.672 1 98.75 71 CYS B N 1
ATOM 1526 C CA . CYS B 1 71 ? 1.926 4.629 7.793 1 98.75 71 CYS B CA 1
ATOM 1527 C C . CYS B 1 71 ? 3.301 5.246 8.016 1 98.75 71 CYS B C 1
ATOM 1529 O O . CYS B 1 71 ? 4.301 4.527 8.109 1 98.75 71 CYS B O 1
ATOM 1531 N N . ILE B 1 72 ? 3.375 6.551 8.094 1 98.81 72 ILE B N 1
ATOM 1532 C CA . ILE B 1 72 ? 4.625 7.258 8.359 1 98.81 72 ILE B CA 1
ATOM 1533 C C . ILE B 1 72 ? 5.219 6.781 9.68 1 98.81 72 ILE B C 1
ATOM 1535 O O . ILE B 1 72 ? 6.418 6.496 9.766 1 98.81 72 ILE B O 1
ATOM 1539 N N . ALA B 1 73 ? 4.402 6.668 10.695 1 98.5 73 ALA B N 1
ATOM 1540 C CA . ALA B 1 73 ? 4.863 6.262 12.023 1 98.5 73 ALA B CA 1
ATOM 1541 C C . ALA B 1 73 ? 5.418 4.84 11.992 1 98.5 73 ALA B C 1
ATOM 1543 O O . ALA B 1 73 ? 6.426 4.551 12.648 1 98.5 73 ALA B O 1
ATOM 1544 N N . VAL B 1 74 ? 4.75 3.963 11.297 1 98.62 74 VAL B N 1
ATOM 1545 C CA . VAL B 1 74 ? 5.199 2.58 11.195 1 98.62 74 VAL B CA 1
ATOM 1546 C C . VAL B 1 74 ? 6.586 2.531 10.555 1 98.62 74 VAL B C 1
ATOM 1548 O O . VAL B 1 74 ? 7.48 1.838 11.047 1 98.62 74 VAL B O 1
ATOM 1551 N N . LEU B 1 75 ? 6.789 3.291 9.445 1 98.81 75 LEU B N 1
ATOM 1552 C CA . LEU B 1 75 ? 8.078 3.301 8.773 1 98.81 75 LEU B CA 1
ATOM 1553 C C . LEU B 1 75 ? 9.148 3.953 9.648 1 98.81 75 LEU B C 1
ATOM 1555 O O . LEU B 1 75 ? 10.312 3.545 9.625 1 98.81 75 LEU B O 1
ATOM 1559 N N . GLN B 1 76 ? 8.742 5.004 10.391 1 98.62 76 GLN B N 1
ATOM 1560 C CA . GLN B 1 76 ? 9.68 5.605 11.336 1 98.62 76 GLN B CA 1
ATOM 1561 C C . GLN B 1 76 ? 10.195 4.57 12.328 1 98.62 76 GLN B C 1
ATOM 1563 O O . GLN B 1 76 ? 11.398 4.488 12.578 1 98.62 76 GLN B O 1
ATOM 1568 N N . ARG B 1 77 ? 9.344 3.797 12.867 1 98.06 77 ARG B N 1
ATOM 1569 C CA . ARG B 1 77 ? 9.734 2.76 13.82 1 98.06 77 ARG B CA 1
ATOM 1570 C C . ARG B 1 77 ? 10.586 1.689 13.141 1 98.06 77 ARG B C 1
ATOM 1572 O O . ARG B 1 77 ? 11.523 1.164 13.742 1 98.06 77 ARG B O 1
ATOM 1579 N N . TYR B 1 78 ? 10.195 1.391 11.93 1 98.5 78 TYR B N 1
ATOM 1580 C CA . TYR B 1 78 ? 10.977 0.418 11.172 1 98.5 78 TYR B CA 1
ATOM 1581 C C . TYR B 1 78 ? 12.422 0.867 11.031 1 98.5 78 TYR B C 1
ATOM 1583 O O . TYR B 1 78 ? 13.344 0.067 11.203 1 98.5 78 TYR B O 1
ATOM 1591 N N . PHE B 1 79 ? 12.625 2.109 10.805 1 98.44 79 PHE B N 1
ATOM 1592 C CA . PHE B 1 79 ? 13.953 2.631 10.523 1 98.44 79 PHE B CA 1
ATOM 1593 C C . PHE B 1 79 ? 14.727 2.889 11.812 1 98.44 79 PHE B C 1
ATOM 1595 O O . PHE B 1 79 ? 15.945 3.066 11.789 1 98.44 79 PHE B O 1
ATOM 1602 N N . THR B 1 80 ? 13.984 3.025 12.953 1 95.88 80 THR B N 1
ATOM 1603 C CA . THR B 1 80 ? 14.648 3.396 14.203 1 95.88 80 THR B CA 1
ATOM 1604 C C . THR B 1 80 ? 14.664 2.225 15.18 1 95.88 80 THR B C 1
ATOM 1606 O O . THR B 1 80 ? 14.422 2.406 16.375 1 95.88 80 THR B O 1
ATOM 1609 N N . GLY B 1 81 ? 14.883 1.018 14.734 1 94.25 81 GLY B N 1
ATOM 1610 C CA . GLY B 1 81 ? 15.039 -0.127 15.617 1 94.25 81 GLY B CA 1
ATOM 1611 C C . GLY B 1 81 ? 14.117 -1.281 15.273 1 94.25 81 GLY B C 1
ATOM 1612 O O . GLY B 1 81 ? 14.328 -2.406 15.727 1 94.25 81 GLY B O 1
ATOM 1613 N N . ASN B 1 82 ? 12.977 -1.033 14.734 1 95.69 82 ASN B N 1
ATOM 1614 C CA . ASN B 1 82 ? 12.055 -2.035 14.203 1 95.69 82 ASN B CA 1
ATOM 1615 C C . ASN B 1 82 ? 11.508 -2.93 15.312 1 95.69 82 ASN B C 1
ATOM 1617 O O . ASN B 1 82 ? 11.609 -4.156 15.234 1 95.69 82 ASN B O 1
ATOM 1621 N N . PRO B 1 83 ? 10.883 -2.357 16.328 1 95.06 83 PRO B N 1
ATOM 1622 C CA . PRO B 1 83 ? 10.398 -3.158 17.453 1 95.06 83 PRO B CA 1
ATOM 1623 C C . PRO B 1 83 ? 9.312 -4.148 17.047 1 95.06 83 PRO B C 1
ATOM 1625 O O . PRO B 1 83 ? 9.141 -5.188 17.688 1 95.06 83 PRO B O 1
ATOM 1628 N N . SER B 1 84 ? 8.602 -3.895 15.969 1 93.75 84 SER B N 1
ATOM 1629 C CA . SER B 1 84 ? 7.496 -4.742 15.531 1 93.75 84 SER B CA 1
ATOM 1630 C C . SER B 1 84 ? 7.996 -5.906 14.68 1 93.75 84 SER B C 1
ATOM 1632 O O . SER B 1 84 ? 7.227 -6.805 14.336 1 93.75 84 SER B O 1
ATOM 1634 N N . GLY B 1 85 ? 9.25 -5.906 14.258 1 95.81 85 GLY B N 1
ATOM 1635 C CA . GLY B 1 85 ? 9.828 -7 13.484 1 95.81 85 GLY B CA 1
ATOM 1636 C C . GLY B 1 85 ? 9.328 -7.043 12.047 1 95.81 85 GLY B C 1
ATOM 1637 O O . GLY B 1 85 ? 9.086 -8.125 11.508 1 95.81 85 GLY B O 1
ATOM 1638 N N . LEU B 1 86 ? 9.102 -5.867 11.461 1 97.56 86 LEU B N 1
ATOM 1639 C CA . LEU B 1 86 ? 8.688 -5.781 10.062 1 97.56 86 LEU B CA 1
ATOM 1640 C C . LEU B 1 86 ? 9.797 -6.277 9.141 1 97.56 86 LEU B C 1
ATOM 1642 O O . LEU B 1 86 ? 10.984 -6.066 9.422 1 97.56 86 LEU B O 1
ATOM 1646 N N . THR B 1 87 ? 9.375 -6.91 8.094 1 97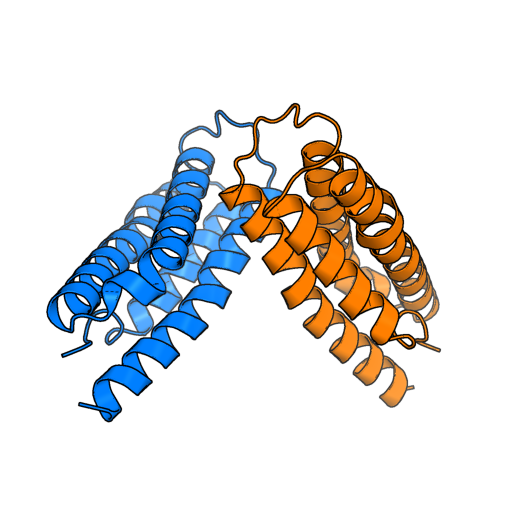.62 87 THR B N 1
ATOM 1647 C CA . THR B 1 87 ? 10.336 -7.32 7.07 1 97.62 87 THR B CA 1
ATOM 1648 C C . THR B 1 87 ? 10.555 -6.199 6.059 1 97.62 87 THR B C 1
ATOM 1650 O O . THR B 1 87 ? 9.828 -5.203 6.059 1 97.62 87 THR B O 1
ATOM 1653 N N . GLU B 1 88 ? 11.609 -6.379 5.246 1 98.06 88 GLU B N 1
ATOM 1654 C CA . GLU B 1 88 ? 11.828 -5.449 4.145 1 98.06 88 GLU B CA 1
ATOM 1655 C C . GLU B 1 88 ? 10.609 -5.367 3.236 1 98.06 88 GLU B C 1
ATOM 1657 O O . GLU B 1 88 ? 10.25 -4.285 2.76 1 98.06 88 GLU B O 1
ATOM 1662 N N . ARG B 1 89 ? 9.984 -6.473 2.982 1 98.31 89 ARG B N 1
ATOM 1663 C CA . ARG B 1 89 ? 8.789 -6.508 2.146 1 98.31 89 ARG B CA 1
ATOM 1664 C C . ARG B 1 89 ? 7.66 -5.703 2.777 1 98.31 89 ARG B C 1
ATOM 1666 O O . ARG B 1 89 ? 6.934 -4.992 2.08 1 98.31 89 ARG B O 1
ATOM 1673 N N . ASP B 1 90 ? 7.504 -5.824 4.094 1 98.69 90 ASP B N 1
ATOM 1674 C CA . ASP B 1 90 ? 6.531 -4.98 4.777 1 98.69 90 ASP B CA 1
ATOM 1675 C C . ASP B 1 90 ? 6.816 -3.5 4.527 1 98.69 90 ASP B C 1
ATOM 1677 O O . ASP B 1 90 ? 5.91 -2.738 4.18 1 98.69 90 ASP B O 1
ATOM 1681 N N . ALA B 1 91 ? 8.086 -3.158 4.727 1 98.75 91 ALA B N 1
ATOM 1682 C CA . ALA B 1 91 ? 8.469 -1.758 4.562 1 98.75 91 ALA B CA 1
ATOM 1683 C C . ALA B 1 91 ? 8.18 -1.272 3.146 1 98.75 91 ALA B C 1
ATOM 1685 O O . ALA B 1 91 ? 7.738 -0.137 2.949 1 98.75 91 ALA B O 1
ATOM 1686 N N . ARG B 1 92 ? 8.406 -2.131 2.225 1 98.56 92 ARG B N 1
ATOM 1687 C CA . ARG B 1 92 ? 8.125 -1.786 0.834 1 98.56 92 ARG B CA 1
ATOM 1688 C C . ARG B 1 92 ? 6.633 -1.569 0.613 1 98.56 92 ARG B C 1
ATOM 1690 O O . ARG B 1 92 ? 6.234 -0.69 -0.154 1 98.56 92 ARG B O 1
ATOM 1697 N N . ILE B 1 93 ? 5.832 -2.336 1.23 1 98.81 93 ILE B N 1
ATOM 1698 C CA . ILE B 1 93 ? 4.383 -2.209 1.125 1 98.81 93 ILE B CA 1
ATOM 1699 C C . ILE B 1 93 ? 3.938 -0.877 1.725 1 98.81 93 ILE B C 1
ATOM 1701 O O . ILE B 1 93 ? 3.156 -0.144 1.113 1 98.81 93 ILE B O 1
ATOM 1705 N N . TYR B 1 94 ? 4.426 -0.53 2.855 1 98.88 94 TYR B N 1
ATOM 1706 C CA . TYR B 1 94 ? 4.098 0.749 3.477 1 98.88 94 TYR B CA 1
ATOM 1707 C C . TYR B 1 94 ? 4.586 1.912 2.621 1 98.88 94 TYR B C 1
ATOM 1709 O O . TYR B 1 94 ? 3.869 2.898 2.438 1 98.88 94 TYR B O 1
ATOM 1717 N N . SER B 1 95 ? 5.793 1.789 2.109 1 98.81 95 SER B N 1
ATOM 1718 C CA . SER B 1 95 ? 6.328 2.828 1.236 1 98.81 95 SER B CA 1
ATOM 1719 C C . SER B 1 95 ? 5.465 3.002 -0.009 1 98.81 95 SER B C 1
ATOM 1721 O O . SER B 1 95 ? 5.195 4.129 -0.43 1 98.81 95 SER B O 1
ATOM 1723 N N . HIS B 1 96 ? 5.098 1.919 -0.571 1 98.19 96 HIS B N 1
ATOM 1724 C CA . HIS B 1 96 ? 4.223 1.935 -1.736 1 98.19 96 HIS B CA 1
ATOM 1725 C C . HIS B 1 96 ? 2.914 2.656 -1.432 1 98.19 96 HIS B C 1
ATOM 1727 O O . HIS B 1 96 ? 2.42 3.43 -2.256 1 98.19 96 HIS B O 1
ATOM 1733 N N . TYR B 1 97 ? 2.346 2.418 -0.308 1 98.69 97 TYR B N 1
ATOM 1734 C CA . TYR B 1 97 ? 1.114 3.084 0.102 1 98.69 97 TYR B CA 1
ATOM 1735 C C . TYR B 1 97 ? 1.305 4.594 0.16 1 98.69 97 TYR B C 1
ATOM 1737 O O . TYR B 1 97 ? 0.466 5.352 -0.336 1 98.69 97 TYR B O 1
ATOM 1745 N N . LEU B 1 98 ? 2.434 5.027 0.817 1 98.75 98 LEU B N 1
ATOM 1746 C CA . LEU B 1 98 ? 2.707 6.457 0.927 1 98.75 98 LEU B CA 1
ATOM 1747 C C . LEU B 1 98 ? 2.754 7.109 -0.45 1 98.75 98 LEU B C 1
ATOM 1749 O O . LEU B 1 98 ? 2.141 8.156 -0.666 1 98.75 98 LEU B O 1
ATOM 1753 N N . GLN B 1 99 ? 3.412 6.469 -1.331 1 97.75 99 GLN B N 1
ATOM 1754 C CA . GLN B 1 99 ? 3.592 7.051 -2.658 1 97.75 99 GLN B CA 1
ATOM 1755 C C . GLN B 1 99 ? 2.279 7.062 -3.436 1 97.75 99 GLN B C 1
ATOM 1757 O O . GLN B 1 99 ? 1.925 8.07 -4.051 1 97.75 99 GLN B O 1
ATOM 1762 N N . THR B 1 100 ? 1.561 6.012 -3.414 1 97.19 100 THR B N 1
ATOM 1763 C CA . THR B 1 100 ? 0.329 5.898 -4.188 1 97.19 100 THR B CA 1
ATOM 1764 C C . THR B 1 100 ? -0.751 6.816 -3.619 1 97.19 100 THR B C 1
ATOM 1766 O O . THR B 1 100 ? -1.458 7.492 -4.367 1 97.19 100 THR B O 1
ATOM 1769 N N . GLU B 1 101 ? -0.926 6.793 -2.301 1 97.81 101 GLU B N 1
ATOM 1770 C CA . GLU B 1 101 ? -1.943 7.629 -1.669 1 97.81 101 GLU B CA 1
ATOM 1771 C C . GLU B 1 101 ? -1.617 9.109 -1.83 1 97.81 101 GLU B C 1
ATOM 1773 O O . GLU B 1 101 ? -2.52 9.945 -1.936 1 97.81 101 GLU B O 1
ATOM 1778 N N . HIS B 1 102 ? -0.33 9.453 -1.862 1 98.19 102 HIS B N 1
ATOM 1779 C CA . HIS B 1 102 ? 0.087 10.836 -2.096 1 98.19 102 HIS B CA 1
ATOM 1780 C C . HIS B 1 102 ? -0.489 11.367 -3.402 1 98.19 102 HIS B C 1
ATOM 1782 O O . HIS B 1 102 ? -0.95 12.516 -3.461 1 98.19 102 HIS B O 1
ATOM 1788 N N . LYS B 1 103 ? -0.468 10.586 -4.434 1 96.88 103 LYS B N 1
ATOM 1789 C CA . LYS B 1 103 ? -1.011 11.008 -5.719 1 96.88 103 LYS B CA 1
ATOM 1790 C C . LYS B 1 103 ? -2.49 11.367 -5.602 1 96.88 103 LYS B C 1
ATOM 1792 O O . LYS B 1 103 ? -2.951 12.328 -6.215 1 96.88 103 LYS B O 1
ATOM 1797 N N . ARG B 1 104 ? -3.191 10.57 -4.863 1 96.25 104 ARG B N 1
ATOM 1798 C CA . ARG B 1 104 ? -4.609 10.828 -4.645 1 96.25 104 ARG B CA 1
ATOM 1799 C C . ARG B 1 104 ? -4.816 12.148 -3.912 1 96.25 104 ARG B C 1
ATOM 1801 O O . ARG B 1 104 ? -5.699 12.938 -4.27 1 96.25 104 ARG B O 1
ATOM 1808 N N . PHE B 1 105 ? -4.02 12.414 -2.916 1 97.81 105 PHE B N 1
ATOM 1809 C CA . PHE B 1 105 ? -4.164 13.633 -2.125 1 97.81 105 PHE B CA 1
ATOM 1810 C C . PHE B 1 105 ? -3.76 14.859 -2.934 1 97.81 105 PHE B C 1
ATOM 1812 O O . PHE B 1 105 ? -4.34 15.938 -2.773 1 97.81 105 PHE B O 1
ATOM 1819 N N . VAL B 1 106 ? -2.754 14.711 -3.754 1 97.62 106 VAL B N 1
ATOM 1820 C CA . VAL B 1 106 ? -2.363 15.805 -4.637 1 97.62 106 VAL B CA 1
ATOM 1821 C C . VAL B 1 106 ? -3.527 16.172 -5.555 1 97.62 106 VAL B C 1
ATOM 1823 O O . VAL B 1 106 ? -3.855 17.344 -5.715 1 97.62 106 VAL B O 1
ATOM 1826 N N . LYS B 1 107 ? -4.148 15.195 -6.148 1 96.69 107 LYS B N 1
ATOM 1827 C CA . LYS B 1 107 ? -5.301 15.438 -7.012 1 96.69 107 LYS B CA 1
ATOM 1828 C C . LYS B 1 107 ? -6.434 16.109 -6.246 1 96.69 107 LYS B C 1
ATOM 1830 O O . LYS B 1 107 ? -7.086 17.016 -6.762 1 96.69 107 LYS B O 1
ATOM 1835 N N . LEU B 1 108 ? -6.664 15.641 -5.098 1 96.44 108 LEU B N 1
ATOM 1836 C CA . LEU B 1 108 ? -7.691 16.234 -4.246 1 96.44 108 LEU B CA 1
ATOM 1837 C C . LEU B 1 108 ? -7.41 17.719 -4.008 1 96.44 108 LEU B C 1
ATOM 1839 O O . LEU B 1 108 ? -8.305 18.547 -4.141 1 96.44 108 LEU B O 1
ATOM 1843 N N . ALA B 1 109 ? -6.195 18 -3.588 1 96.5 109 ALA B N 1
ATOM 1844 C CA . ALA B 1 109 ? -5.805 19.375 -3.322 1 96.5 109 ALA B CA 1
ATOM 1845 C C . ALA B 1 109 ? -6.027 20.25 -4.551 1 96.5 109 ALA B C 1
ATOM 1847 O O . ALA B 1 109 ? -6.516 21.375 -4.438 1 96.5 109 ALA B O 1
ATOM 1848 N N . GLU B 1 110 ? -5.691 19.703 -5.719 1 96.25 110 GLU B N 1
ATOM 1849 C CA . GLU B 1 110 ? -5.891 20.422 -6.969 1 96.25 110 GLU B CA 1
ATOM 1850 C C . GLU B 1 110 ? -7.371 20.688 -7.227 1 96.25 110 GLU B C 1
ATOM 1852 O O . GLU B 1 110 ? -7.754 21.781 -7.637 1 96.25 110 GLU B O 1
ATOM 1857 N N . GLU B 1 111 ? -8.172 19.688 -7.027 1 95.56 111 GLU B N 1
ATOM 1858 C CA . GLU B 1 111 ? -9.609 19.812 -7.238 1 95.56 111 GLU B CA 1
ATOM 1859 C C . GLU B 1 111 ? -10.227 20.844 -6.285 1 95.56 111 GLU B C 1
ATOM 1861 O O . GLU B 1 111 ? -11.062 21.641 -6.684 1 95.56 111 GLU B O 1
ATOM 1866 N N . LEU B 1 112 ? -9.812 20.766 -5.098 1 94.12 112 LEU B N 1
ATOM 1867 C CA . LEU B 1 112 ? -10.336 21.703 -4.105 1 94.12 112 LEU B CA 1
ATOM 1868 C C . LEU B 1 112 ? -9.867 23.125 -4.398 1 94.12 112 LEU B C 1
ATOM 1870 O O . LEU B 1 112 ? -10.617 24.078 -4.191 1 94.12 112 LEU B O 1
ATOM 1874 N N . ALA B 1 113 ? -8.664 23.297 -4.828 1 91.81 113 ALA B N 1
ATOM 1875 C CA . ALA B 1 113 ? -8.125 24.609 -5.184 1 91.81 113 ALA B CA 1
ATOM 1876 C C . ALA B 1 113 ? -8.859 25.188 -6.387 1 91.81 113 ALA B C 1
ATOM 1878 O O . ALA B 1 113 ? -9.07 26.406 -6.465 1 91.81 113 ALA B O 1
ATOM 1879 N N . ALA B 1 114 ? -9.273 24.297 -7.359 1 91.38 114 ALA B N 1
ATOM 1880 C CA . ALA B 1 114 ? -9.961 24.734 -8.57 1 91.38 114 ALA B CA 1
ATOM 1881 C C . ALA B 1 114 ? -11.414 25.109 -8.273 1 91.38 114 ALA B C 1
ATOM 1883 O O . ALA B 1 114 ? -11.992 25.953 -8.961 1 91.38 114 ALA B O 1
ATOM 1884 N N . GLY B 1 115 ? -11.953 24.344 -7.375 1 81.81 115 GLY B N 1
ATOM 1885 C CA . GLY B 1 115 ? -13.344 24.625 -7.047 1 81.81 115 GLY B CA 1
ATOM 1886 C C . GLY B 1 115 ? -13.523 25.812 -6.129 1 81.81 115 GLY B C 1
ATOM 1887 O O . GLY B 1 115 ? -14.648 26.219 -5.84 1 81.81 115 GLY B O 1
ATOM 1888 N N . ARG B 1 116 ? -12.547 26.406 -5.68 1 69.44 116 ARG B N 1
ATOM 1889 C CA . ARG B 1 116 ? -12.633 27.625 -4.879 1 69.44 116 ARG B CA 1
ATOM 1890 C C . ARG B 1 116 ? -12.234 28.844 -5.695 1 69.44 116 ARG B C 1
ATOM 1892 O O . ARG B 1 116 ? -11.414 28.75 -6.609 1 69.44 116 ARG B O 1
#